Protein AF-B4ISD1-F1 (afdb_monomer_lite)

pLDDT: mean 71.96, std 22.9, range [27.03, 96.25]

Sequence (199 aa):
MSTPKRVLTPSKENRSASPGTSQAQVKKFKNDKDLCDDWENQCWDDDMDFDASALEAAMDAAVSPHKLDLSIWQRCVIEDFEMDMKSYNVRLLVKKSPGLAEDPETAECLVHSPWNMCDMKKGDIVSLLAKWQPSQNVYVIDKEDGFCVTNPDFLVSGTTVMGSLFCRRKTVLQERFRGLHWNNRVVSTQQQSPRQSLT

Secondary structure (DSSP, 8-state):
--------------------------------------SS-----S-----HHHHHHHHHHHS-S-----SS-EEEEEEEEEE-TTT--EEEEEEE--SS-SS--EEEEEE-TTGGGS---TT-EEEEE-EEETTTTEEEE-SSS-EEEESTTS---HHHHHHHHHHHHHHHHHHHTTT-----TTS------------

InterPro domains:
  IPR014808 DNA replication factor Dna2, N-terminal [PF08696] (103-185)

Foldseek 3Di:
DDDDDDDDDDDDDDDDDDDDDDDDDDDDDDDDDDDDDDPPPPPPPPPPPVVVVVVVVVVVVVPDLQQDDLQDWFKWAFQDWDADPPQRKIKTWIWGDDDPDPDGRIFIEIEHPPRSVDPDDHGWIKIWNFDQDPVVRHTYDDPVTIDIGTPPVDDDDPVLVVVVVVPVVVSVCCVVPPPPDPDPPPPDDPPDDDDDDDD

Radius of gyration: 36.71 Å; chains: 1; bounding box: 130×56×79 Å

Organism: Drosophila persimilis (NCBI:txid7234)

Structure (mmCIF, N/CA/C/O backbone):
data_AF-B4ISD1-F1
#
_entry.id   AF-B4ISD1-F1
#
loop_
_atom_site.group_PDB
_atom_site.id
_atom_site.type_symbol
_atom_site.label_atom_id
_atom_site.label_alt_id
_atom_site.label_comp_id
_atom_site.label_asym_id
_atom_site.label_entity_id
_atom_site.label_seq_id
_atom_site.pdbx_PDB_ins_code
_atom_site.Cartn_x
_atom_site.Cartn_y
_atom_site.Cartn_z
_atom_site.occupancy
_atom_site.B_iso_or_equiv
_atom_site.auth_seq_id
_atom_site.auth_comp_id
_atom_site.auth_asym_id
_atom_site.auth_atom_id
_atom_site.pdbx_PDB_model_num
ATOM 1 N N . MET A 1 1 ? -31.103 -17.549 -32.593 1.00 44.81 1 MET A N 1
ATOM 2 C CA . MET A 1 1 ? -32.297 -17.539 -31.721 1.00 44.81 1 MET A CA 1
ATOM 3 C C . MET A 1 1 ? -32.574 -18.965 -31.277 1.00 44.81 1 MET A C 1
ATOM 5 O O . MET A 1 1 ? -32.835 -19.773 -32.151 1.00 44.81 1 MET A O 1
ATOM 9 N N . SER A 1 2 ? -32.465 -19.282 -29.984 1.00 41.53 2 SER A N 1
ATOM 10 C CA . SER A 1 2 ? -33.254 -20.330 -29.306 1.00 41.53 2 SER A CA 1
ATOM 11 C C . SER A 1 2 ? -32.815 -20.403 -27.839 1.00 41.53 2 SER A C 1
ATOM 13 O O . SER A 1 2 ? -31.681 -20.775 -27.549 1.00 41.53 2 SER A O 1
ATOM 15 N N . THR A 1 3 ? -33.684 -19.988 -26.922 1.00 49.59 3 THR A N 1
ATOM 16 C CA . THR A 1 3 ? -33.562 -20.234 -25.480 1.00 49.59 3 THR A CA 1
ATOM 17 C C . THR A 1 3 ? -34.462 -21.407 -25.090 1.00 49.59 3 THR A C 1
ATOM 19 O O . THR A 1 3 ? -35.565 -21.539 -25.620 1.00 49.59 3 THR A O 1
ATOM 22 N N . PRO A 1 4 ? -34.056 -22.205 -24.096 1.00 46.41 4 PRO A N 1
ATOM 23 C CA . PRO A 1 4 ? -35.006 -22.931 -23.250 1.00 46.41 4 PRO A CA 1
ATOM 24 C C . PRO A 1 4 ? -34.818 -22.500 -21.781 1.00 46.41 4 PRO A C 1
ATOM 26 O O . PRO A 1 4 ? -33.744 -22.647 -21.211 1.00 46.41 4 PRO A O 1
ATOM 29 N N . LYS A 1 5 ? -35.717 -21.683 -21.217 1.00 41.88 5 LYS A N 1
ATOM 30 C CA . LYS A 1 5 ? -36.936 -22.034 -20.448 1.00 41.88 5 LYS A CA 1
ATOM 31 C C . LYS A 1 5 ? -36.701 -22.976 -19.251 1.00 41.88 5 LYS A C 1
ATOM 33 O O . LYS A 1 5 ? -36.548 -24.180 -19.402 1.00 41.88 5 LYS A O 1
ATOM 38 N N . ARG A 1 6 ? -36.767 -22.368 -18.057 1.00 44.53 6 ARG A N 1
ATOM 39 C CA . ARG A 1 6 ? -36.932 -22.971 -16.722 1.00 44.53 6 ARG A CA 1
ATOM 40 C C . ARG A 1 6 ? -38.228 -23.787 -16.655 1.00 44.53 6 ARG A C 1
ATOM 42 O O . ARG A 1 6 ? -39.266 -23.294 -17.088 1.00 44.53 6 ARG A O 1
ATOM 49 N N . VAL A 1 7 ? -38.182 -24.948 -16.001 1.00 36.84 7 VAL A N 1
ATOM 50 C CA . VAL A 1 7 ? -39.369 -25.656 -15.500 1.00 36.84 7 VAL A CA 1
ATOM 51 C C . VAL A 1 7 ? -39.096 -26.110 -14.062 1.00 36.84 7 VAL A C 1
ATOM 53 O O . VAL A 1 7 ? -38.196 -26.900 -13.805 1.00 36.84 7 VAL A O 1
ATOM 56 N N . LEU A 1 8 ? -39.850 -25.511 -13.137 1.00 4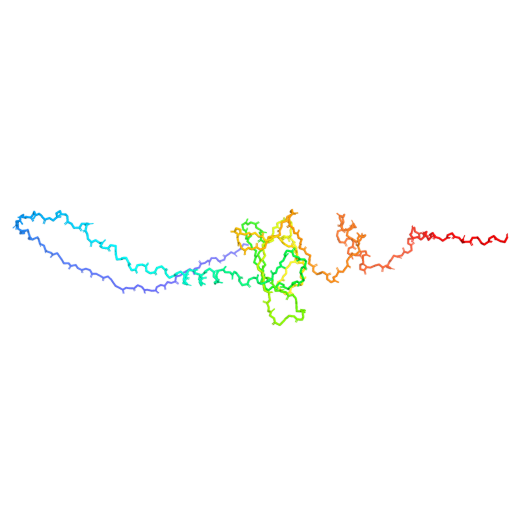7.34 8 LEU A N 1
ATOM 57 C CA . LEU A 1 8 ? -40.108 -25.975 -11.769 1.00 47.34 8 LEU A CA 1
ATOM 58 C C . LEU A 1 8 ? -41.125 -27.125 -11.797 1.00 47.34 8 LEU A C 1
ATOM 60 O O . LEU A 1 8 ? -41.788 -27.292 -12.817 1.00 47.34 8 LEU A O 1
ATOM 64 N N . THR A 1 9 ? -41.312 -27.772 -10.635 1.00 43.09 9 THR A N 1
ATOM 65 C CA . THR A 1 9 ? -42.482 -28.547 -10.132 1.00 43.09 9 THR A CA 1
ATOM 66 C C . THR A 1 9 ? -42.140 -30.007 -9.748 1.00 43.09 9 THR A C 1
ATOM 68 O O . THR A 1 9 ? -41.113 -30.510 -10.198 1.00 43.09 9 THR A O 1
ATOM 71 N N . PRO A 1 10 ? -43.009 -30.752 -9.022 1.00 48.47 10 PRO A N 1
ATOM 72 C CA . PRO A 1 10 ? -43.741 -30.422 -7.775 1.00 48.47 10 PRO A CA 1
ATOM 73 C C . PRO A 1 10 ? -43.940 -31.637 -6.807 1.00 48.47 10 PRO A C 1
ATOM 75 O O . PRO A 1 10 ? -43.494 -32.747 -7.080 1.00 48.47 10 PRO A O 1
ATOM 78 N N . SER A 1 11 ? -44.754 -31.405 -5.755 1.00 36.47 11 SER A N 1
ATOM 79 C CA . SER A 1 11 ? -45.643 -32.351 -5.022 1.00 36.47 11 SER A CA 1
ATOM 80 C C . SER A 1 11 ? -45.074 -33.010 -3.753 1.00 36.47 11 SER A C 1
ATOM 82 O O . SER A 1 11 ? -43.924 -33.418 -3.734 1.00 36.47 11 SER A O 1
ATOM 84 N N . LYS A 1 12 ? -45.815 -33.178 -2.640 1.00 34.47 12 LYS A N 1
ATOM 85 C CA . LYS A 1 12 ? -47.274 -33.360 -2.388 1.00 34.47 12 LYS A CA 1
ATOM 86 C C . LYS A 1 12 ? -47.492 -33.201 -0.857 1.00 34.47 12 LYS A C 1
ATOM 88 O O . LYS A 1 12 ? -46.702 -33.766 -0.114 1.00 34.47 12 LYS A O 1
ATOM 93 N N . GLU A 1 13 ? -48.308 -32.310 -0.287 1.00 34.50 13 GLU A N 1
ATOM 94 C CA . GLU A 1 13 ? -49.778 -32.269 -0.078 1.00 34.50 13 GLU A CA 1
ATOM 95 C C . GLU A 1 13 ? -50.487 -33.558 0.406 1.00 34.50 13 GLU A C 1
ATOM 97 O O . GLU A 1 13 ? -50.530 -34.541 -0.335 1.00 34.50 13 GLU A O 1
ATOM 102 N N . ASN A 1 14 ? -51.096 -33.495 1.611 1.00 31.86 14 ASN A N 1
ATOM 103 C CA . ASN A 1 14 ? -52.504 -33.817 1.985 1.00 31.86 14 ASN A CA 1
ATOM 104 C C . ASN A 1 14 ? -52.605 -34.192 3.488 1.00 31.86 14 ASN A C 1
ATOM 106 O O . ASN A 1 14 ? -51.794 -34.975 3.967 1.00 31.86 14 ASN A O 1
ATOM 110 N N . ARG A 1 15 ? -53.545 -33.696 4.311 1.00 29.03 15 ARG A N 1
ATOM 111 C CA . ARG A 1 15 ? -55.017 -33.726 4.174 1.00 29.03 15 ARG A CA 1
ATOM 112 C C . ARG A 1 15 ? -55.719 -32.629 4.996 1.00 29.03 15 ARG A C 1
ATOM 114 O O . ARG A 1 15 ? -55.282 -32.276 6.086 1.00 29.03 15 ARG A O 1
ATOM 121 N N . SER A 1 16 ? -56.877 -32.215 4.490 1.00 32.59 16 SER A N 1
ATOM 122 C CA . SER A 1 16 ? -57.929 -31.390 5.096 1.00 32.59 16 SER A CA 1
ATOM 123 C C . SER A 1 16 ? -59.101 -32.234 5.648 1.00 32.59 16 SER A C 1
ATOM 125 O O . SER A 1 16 ? -59.276 -33.372 5.209 1.00 32.59 16 SER A O 1
ATOM 127 N N . ALA A 1 17 ? -59.901 -31.660 6.573 1.00 31.00 17 ALA A N 1
ATOM 128 C CA . ALA A 1 17 ? -61.388 -31.574 6.575 1.00 31.00 17 ALA A CA 1
ATOM 129 C C . ALA A 1 17 ? -62.040 -31.538 7.994 1.00 31.00 17 ALA A C 1
ATOM 131 O O . ALA A 1 17 ? -61.722 -32.347 8.857 1.00 31.00 17 ALA A O 1
ATOM 132 N N . SER A 1 18 ? -62.962 -30.576 8.184 1.00 34.44 18 SER A N 1
ATOM 133 C CA . SER A 1 18 ? -63.827 -30.207 9.347 1.00 34.44 18 SER A CA 1
ATOM 134 C C . SER A 1 18 ? -65.091 -31.117 9.481 1.00 34.44 18 SER A C 1
ATOM 136 O O . SER A 1 18 ? -65.062 -32.165 8.837 1.00 34.44 18 SER A O 1
ATOM 138 N N . PRO A 1 19 ? -66.252 -30.782 10.140 1.00 42.00 19 PRO A N 1
ATOM 139 C CA . PRO A 1 19 ? -66.679 -29.695 11.069 1.00 42.00 19 PRO A CA 1
ATOM 140 C C . PRO A 1 19 ? -67.593 -30.151 12.265 1.00 42.00 19 PRO A C 1
ATOM 142 O O . PRO A 1 19 ? -67.972 -31.313 12.362 1.00 42.00 19 PRO A O 1
ATOM 145 N N . GLY A 1 20 ? -68.038 -29.226 13.140 1.00 27.03 20 GLY A N 1
ATOM 146 C CA . GLY A 1 20 ? -69.139 -29.483 14.095 1.00 27.03 20 GLY A CA 1
ATOM 147 C C . GLY A 1 20 ? -69.531 -28.303 15.006 1.00 27.03 20 GLY A C 1
ATOM 148 O O . GLY A 1 20 ? -68.791 -27.931 15.907 1.00 27.03 20 GLY A O 1
ATOM 149 N N . THR A 1 21 ? -70.709 -27.725 14.762 1.00 28.73 21 THR A N 1
ATOM 150 C CA . THR A 1 21 ? -71.403 -26.650 15.504 1.00 28.73 21 THR A CA 1
ATOM 151 C C . THR A 1 21 ? -72.017 -27.150 16.822 1.00 28.73 21 THR A C 1
ATOM 153 O O . THR A 1 21 ? -72.552 -28.255 16.815 1.00 28.73 21 THR A O 1
ATOM 156 N N . SER A 1 22 ? -72.058 -26.334 17.895 1.00 32.72 22 SER A N 1
ATOM 157 C CA . SER A 1 22 ? -73.261 -26.111 18.743 1.00 32.72 22 SER A CA 1
ATOM 158 C C . SER A 1 22 ? -73.025 -25.255 20.003 1.00 32.72 22 SER A C 1
ATOM 160 O O . SER A 1 22 ? -72.308 -25.644 20.912 1.00 32.72 22 SER A O 1
ATOM 162 N N . GLN A 1 23 ? -73.783 -24.155 20.049 1.00 34.06 23 GLN A N 1
ATOM 163 C CA . GLN A 1 23 ? -74.594 -23.655 21.171 1.00 34.06 23 GLN A CA 1
ATOM 164 C C . GLN A 1 23 ? -73.948 -22.960 22.385 1.00 34.06 23 GLN A C 1
ATOM 166 O O . GLN A 1 23 ? -73.085 -23.459 23.097 1.00 34.06 23 GLN A O 1
ATOM 171 N N . ALA A 1 24 ? -74.507 -21.774 22.629 1.00 37.06 24 ALA A N 1
ATOM 172 C CA . ALA A 1 24 ? -74.307 -20.888 23.758 1.00 37.06 24 ALA A CA 1
ATOM 173 C C . ALA A 1 24 ? -74.865 -21.457 25.069 1.00 37.06 24 ALA A C 1
ATOM 175 O O . ALA A 1 24 ? -75.953 -22.026 25.067 1.00 37.06 24 ALA A O 1
ATOM 176 N N . GLN A 1 25 ? -74.216 -21.139 26.194 1.00 36.97 25 GLN A N 1
ATOM 177 C CA . GLN A 1 25 ? -74.908 -20.864 27.455 1.00 36.97 25 GLN A CA 1
ATOM 178 C C . GLN A 1 25 ? -74.208 -19.737 28.217 1.00 36.97 25 GLN A C 1
ATOM 180 O O . GLN A 1 25 ? -73.098 -19.875 28.722 1.00 36.97 25 GLN A O 1
ATOM 185 N N . VAL A 1 26 ? -74.916 -18.614 28.309 1.00 40.72 26 VAL A N 1
ATOM 186 C CA . VAL A 1 26 ? -74.681 -17.546 29.277 1.00 40.72 26 VAL A CA 1
ATOM 187 C C . VAL A 1 26 ? -75.090 -18.068 30.654 1.00 40.72 26 VAL A C 1
ATOM 189 O O . VAL A 1 26 ? -76.240 -18.465 30.847 1.00 40.72 26 VAL A O 1
ATOM 192 N N . LYS A 1 27 ? -74.181 -18.012 31.630 1.00 42.91 27 LYS A N 1
ATOM 193 C CA . LYS A 1 27 ? -74.535 -17.965 33.054 1.00 42.91 27 LYS A CA 1
ATOM 194 C C . LYS A 1 27 ? -73.900 -16.731 33.685 1.00 42.91 27 LYS A C 1
ATOM 196 O O . LYS A 1 27 ? -72.869 -16.237 33.247 1.00 42.91 27 LYS A O 1
ATOM 201 N N . LYS A 1 28 ? -74.644 -16.183 34.633 1.00 36.22 28 LYS A N 1
ATOM 202 C CA . LYS A 1 28 ? -74.753 -14.772 34.993 1.00 36.22 28 LYS A CA 1
ATOM 203 C C . LYS A 1 28 ? -74.294 -14.594 36.446 1.00 36.22 28 LYS A C 1
ATOM 205 O O . LYS A 1 28 ? -74.640 -15.444 37.258 1.00 36.22 28 LYS A O 1
ATOM 210 N N . PHE A 1 29 ? -73.692 -13.433 36.736 1.00 31.84 29 PHE A N 1
ATOM 211 C CA . PHE A 1 29 ? -73.448 -12.818 38.062 1.00 31.84 29 PHE A CA 1
ATOM 212 C C . PHE A 1 29 ? -72.423 -13.537 38.971 1.00 31.84 29 PHE A C 1
ATOM 214 O O . PHE A 1 29 ? -72.392 -14.754 39.020 1.00 31.84 29 PHE A O 1
ATOM 221 N N . LYS A 1 30 ? -71.558 -12.856 39.736 1.00 35.50 30 LYS A N 1
ATOM 222 C CA . LYS A 1 30 ? -71.756 -11.618 40.508 1.00 35.50 30 LYS A CA 1
ATOM 223 C C . LYS A 1 30 ? -70.401 -10.941 40.819 1.00 35.50 30 LYS A C 1
ATOM 225 O O . LYS A 1 30 ? -69.372 -11.598 40.840 1.00 35.50 30 LYS A O 1
ATOM 230 N N . ASN A 1 31 ? -70.480 -9.630 41.017 1.00 45.78 31 ASN A N 1
ATOM 231 C CA . ASN A 1 31 ? -69.438 -8.632 41.272 1.00 45.78 31 ASN A CA 1
ATOM 232 C C . ASN A 1 31 ? -68.776 -8.783 42.660 1.00 45.78 31 ASN A C 1
ATOM 234 O O . ASN A 1 31 ? -69.514 -9.052 43.599 1.00 45.78 31 ASN A O 1
ATOM 238 N N . ASP A 1 32 ? -67.473 -8.509 42.771 1.00 37.97 32 ASP A N 1
ATOM 239 C CA . ASP A 1 32 ? -66.790 -7.793 43.876 1.00 37.97 32 ASP A CA 1
ATOM 240 C C . ASP A 1 32 ? -65.348 -7.534 43.391 1.00 37.97 32 ASP A C 1
ATOM 242 O O . ASP A 1 32 ? -64.680 -8.453 42.930 1.00 37.97 32 ASP A O 1
ATOM 246 N N . LYS A 1 33 ? -64.979 -6.294 43.047 1.00 46.72 33 LYS A N 1
ATOM 247 C CA . LYS A 1 33 ? -64.361 -5.272 43.910 1.00 46.72 33 LYS A CA 1
ATOM 248 C C . LYS A 1 33 ? -63.144 -5.766 44.699 1.00 46.72 33 LYS A C 1
ATOM 250 O O . LYS A 1 33 ? -63.195 -6.786 45.365 1.00 46.72 33 LYS A O 1
ATOM 255 N N . ASP A 1 34 ? -62.125 -4.915 44.633 1.00 46.56 34 ASP A N 1
ATOM 256 C CA . ASP A 1 34 ? -60.864 -4.922 45.368 1.00 46.56 34 ASP A CA 1
ATOM 257 C C . ASP A 1 34 ? -59.768 -5.788 44.753 1.00 46.56 34 ASP A C 1
ATOM 259 O O . ASP A 1 34 ? -59.783 -7.006 44.847 1.00 46.56 34 ASP A O 1
ATOM 263 N N . LEU A 1 35 ? -58.840 -5.102 44.080 1.00 42.00 35 LEU A N 1
ATOM 264 C CA . LEU A 1 35 ? -57.387 -5.265 44.193 1.00 42.00 35 LEU A CA 1
ATOM 265 C C . LEU A 1 35 ? -56.759 -4.048 43.491 1.00 42.00 35 LEU A C 1
ATOM 267 O O . LEU A 1 35 ? -56.283 -4.103 42.359 1.00 42.00 35 LEU A O 1
ATOM 271 N N . CYS A 1 36 ? -56.901 -2.899 44.153 1.00 42.28 36 CYS A N 1
ATOM 272 C CA . CYS A 1 36 ? -55.905 -1.840 44.064 1.00 42.28 36 CYS A CA 1
ATOM 273 C C . CYS A 1 36 ? -54.774 -2.238 45.022 1.00 42.28 36 CYS A C 1
ATOM 275 O O . CYS A 1 36 ? -55.056 -2.830 46.064 1.00 42.28 36 CYS A O 1
ATOM 277 N N . ASP A 1 37 ? -53.551 -1.878 44.651 1.00 41.62 37 ASP A N 1
ATOM 278 C CA . ASP A 1 37 ? -52.346 -1.868 45.485 1.00 41.62 37 ASP A CA 1
ATOM 279 C C . ASP A 1 37 ? -51.688 -3.225 45.766 1.00 41.62 37 ASP A C 1
ATOM 281 O O . ASP A 1 37 ? -51.796 -3.787 46.850 1.00 41.62 37 ASP A O 1
ATOM 285 N N . ASP A 1 38 ? -50.910 -3.698 44.787 1.00 41.84 38 ASP A N 1
ATOM 286 C CA . ASP A 1 38 ? -49.665 -4.425 45.076 1.00 41.84 38 ASP A CA 1
ATOM 287 C C . ASP A 1 38 ? -48.612 -4.170 43.976 1.00 41.84 38 ASP A C 1
ATOM 289 O O . ASP A 1 38 ? -48.150 -5.069 43.278 1.00 41.84 38 ASP A O 1
ATOM 293 N N . TRP A 1 39 ? -48.279 -2.893 43.752 1.00 39.91 39 TRP A N 1
ATOM 294 C CA . TRP A 1 39 ? -47.061 -2.502 43.016 1.00 39.91 39 TRP A CA 1
ATOM 295 C C . TRP A 1 39 ? -45.948 -2.016 43.951 1.00 39.91 39 TRP A C 1
ATOM 297 O O . TRP A 1 39 ? -44.906 -1.562 43.489 1.00 39.91 39 TRP A O 1
ATOM 307 N N . GLU A 1 40 ? -46.144 -2.145 45.261 1.00 50.12 40 GLU A N 1
ATOM 308 C CA . GLU A 1 40 ? -45.176 -1.751 46.282 1.00 50.12 40 GLU A CA 1
ATOM 309 C C . GLU A 1 40 ? -44.682 -2.970 47.056 1.00 50.12 40 GLU A C 1
ATOM 311 O O . GLU A 1 40 ? -44.671 -2.967 48.279 1.00 50.12 40 GLU A O 1
ATOM 316 N N . ASN A 1 41 ? -44.280 -4.034 46.355 1.00 51.38 41 ASN A N 1
ATOM 317 C CA . ASN A 1 41 ? -43.381 -5.021 46.955 1.00 51.38 41 ASN A CA 1
ATOM 318 C C . ASN A 1 41 ? -42.647 -5.903 45.935 1.00 51.38 41 ASN A C 1
ATOM 320 O O . ASN A 1 41 ? -42.428 -7.092 46.160 1.00 51.38 41 ASN A O 1
ATOM 324 N N . GLN A 1 42 ? -42.195 -5.324 44.819 1.00 44.47 42 GLN A N 1
ATOM 325 C CA . GLN A 1 42 ? -40.978 -5.845 44.196 1.00 44.47 42 GLN A CA 1
ATOM 326 C C . GLN A 1 42 ? -39.815 -5.223 44.942 1.00 44.47 42 GLN A C 1
ATOM 328 O O . GLN A 1 42 ? -39.296 -4.168 44.582 1.00 44.47 42 GLN A O 1
ATOM 333 N N . CYS A 1 43 ? -39.524 -5.873 46.071 1.00 47.28 43 CYS A N 1
ATOM 334 C CA . CYS A 1 43 ? -38.301 -5.733 46.823 1.00 47.28 43 CYS A CA 1
ATOM 335 C C . CYS A 1 43 ? -37.162 -5.619 45.817 1.00 47.28 43 CYS A C 1
ATOM 337 O O . CYS A 1 43 ? -36.907 -6.527 45.026 1.00 47.28 43 CYS A O 1
ATOM 339 N N . TRP A 1 44 ? -36.547 -4.444 45.818 1.00 45.78 44 TRP A N 1
ATOM 340 C CA . TRP A 1 44 ? -35.191 -4.275 45.357 1.00 45.78 44 TRP A CA 1
ATOM 341 C C . TRP A 1 44 ? -34.376 -5.203 46.252 1.00 45.78 44 TRP A C 1
ATOM 343 O O . TRP A 1 44 ? -34.012 -4.825 47.361 1.00 45.78 44 TRP A O 1
ATOM 353 N N . ASP A 1 45 ? -34.241 -6.464 45.843 1.00 44.19 45 ASP A N 1
ATOM 354 C CA . ASP A 1 45 ? -33.269 -7.363 46.435 1.00 44.19 45 ASP A CA 1
ATOM 355 C C . ASP A 1 45 ? -31.919 -6.699 46.160 1.00 44.19 45 ASP A C 1
ATOM 357 O O . ASP A 1 45 ? -31.401 -6.712 45.040 1.00 44.19 45 ASP A O 1
ATOM 361 N N . ASP A 1 46 ? -31.406 -6.048 47.202 1.00 45.91 46 ASP A N 1
ATOM 362 C CA . ASP A 1 46 ? -30.085 -5.431 47.337 1.00 45.91 46 ASP A CA 1
ATOM 363 C C . ASP A 1 46 ? -28.958 -6.491 47.301 1.00 45.91 46 ASP A C 1
ATOM 365 O O . ASP A 1 46 ? -27.928 -6.348 47.949 1.00 45.91 46 ASP A O 1
ATOM 369 N N . ASP A 1 47 ? -29.140 -7.548 46.506 1.00 49.19 47 ASP A N 1
ATOM 370 C CA . ASP A 1 47 ? -28.170 -8.606 46.215 1.00 49.19 47 ASP A CA 1
ATOM 371 C C . ASP A 1 47 ? -27.821 -8.622 44.715 1.00 49.19 47 ASP A C 1
ATOM 373 O O . ASP A 1 47 ? -27.420 -9.640 44.147 1.00 49.19 47 ASP A O 1
ATOM 377 N N . MET A 1 48 ? -27.932 -7.470 44.044 1.00 53.84 48 MET A N 1
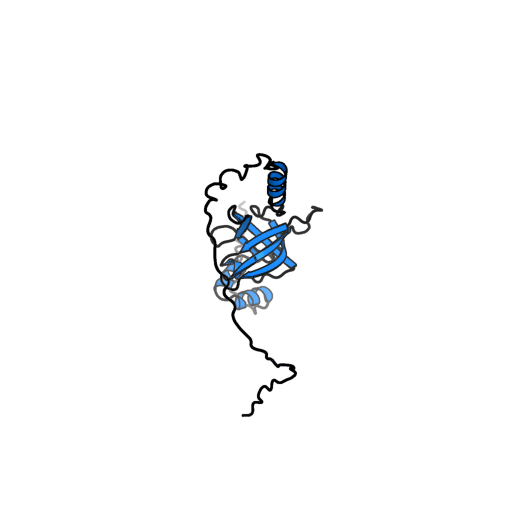ATOM 378 C CA . MET A 1 48 ? -27.146 -7.223 42.836 1.00 53.84 48 MET A CA 1
ATOM 379 C C . MET A 1 48 ? -25.692 -7.020 43.265 1.00 53.84 48 MET A C 1
ATOM 381 O O . MET A 1 48 ? -25.185 -5.898 43.288 1.00 53.84 48 MET A O 1
ATOM 385 N N . ASP A 1 49 ? -25.041 -8.125 43.630 1.00 55.53 49 ASP A N 1
ATOM 386 C CA . ASP A 1 49 ? -23.597 -8.221 43.777 1.00 55.53 49 ASP A CA 1
ATOM 387 C C . ASP A 1 49 ? -23.014 -7.964 42.382 1.00 55.53 49 ASP A C 1
ATOM 389 O O . ASP A 1 49 ? -22.869 -8.856 41.542 1.00 55.53 49 ASP A O 1
ATOM 393 N N . PHE A 1 50 ? -22.845 -6.678 42.066 1.00 57.50 50 PHE A N 1
ATOM 394 C CA . PHE A 1 50 ? -22.175 -6.197 40.873 1.00 57.50 50 PHE A CA 1
ATOM 395 C C . PHE A 1 50 ? -20.738 -6.668 41.003 1.00 57.50 50 PHE A C 1
ATOM 397 O O . PHE A 1 50 ? -19.901 -5.988 41.596 1.00 57.50 50 PHE A O 1
ATOM 404 N N . ASP A 1 51 ? -20.499 -7.881 40.512 1.00 62.38 51 ASP A N 1
ATOM 405 C CA . ASP A 1 51 ? -19.200 -8.519 40.506 1.00 62.38 51 ASP A CA 1
ATOM 406 C C . ASP A 1 51 ? -18.266 -7.649 39.662 1.00 62.38 51 ASP A C 1
ATOM 408 O O . ASP A 1 51 ? -18.175 -7.752 38.435 1.00 62.38 51 ASP A O 1
ATOM 412 N N . ALA A 1 52 ? -17.607 -6.716 40.346 1.00 64.00 52 ALA A N 1
ATOM 413 C CA . ALA A 1 52 ? -16.636 -5.817 39.762 1.00 64.00 52 ALA A CA 1
ATOM 414 C C . ALA A 1 52 ? -15.508 -6.621 39.111 1.00 64.00 52 ALA A C 1
ATOM 416 O O . ALA A 1 52 ? -14.961 -6.166 38.114 1.00 64.00 52 ALA A O 1
ATOM 417 N N . SER A 1 53 ? -15.225 -7.835 39.596 1.00 64.75 53 SER A N 1
ATOM 418 C CA . SER A 1 53 ? -14.267 -8.746 38.980 1.00 64.75 53 SER A CA 1
ATOM 419 C C . SER A 1 53 ? -14.795 -9.372 37.688 1.00 64.75 53 SER A C 1
ATOM 421 O O . SER A 1 53 ? -14.001 -9.607 36.784 1.00 64.75 53 SER A O 1
ATOM 423 N N . ALA A 1 54 ? -16.106 -9.575 37.523 1.00 66.75 54 ALA A N 1
ATOM 424 C CA . ALA A 1 54 ? -16.693 -9.962 36.236 1.00 66.75 54 ALA A CA 1
ATOM 425 C C . ALA A 1 54 ? -16.671 -8.813 35.216 1.00 66.75 54 ALA A C 1
ATOM 427 O O . ALA A 1 54 ? -16.421 -9.052 34.034 1.00 66.75 54 ALA A O 1
ATOM 428 N N . LEU A 1 55 ? -16.884 -7.564 35.651 1.00 67.25 55 LEU A N 1
ATOM 429 C CA . LEU A 1 55 ? -16.710 -6.390 34.788 1.00 67.25 55 LEU A CA 1
ATOM 430 C C . LEU A 1 55 ? -15.234 -6.161 34.435 1.00 67.25 55 LEU A C 1
ATOM 432 O O . LEU A 1 55 ? -14.930 -5.853 33.286 1.00 67.25 55 LEU A O 1
ATOM 436 N N . GLU A 1 56 ? -14.329 -6.327 35.396 1.00 63.75 56 GLU A N 1
ATOM 437 C CA . GLU A 1 56 ? -12.884 -6.199 35.207 1.00 63.75 56 GLU A CA 1
ATOM 438 C C . GLU A 1 56 ? -12.361 -7.311 34.294 1.00 63.75 56 GLU A C 1
ATOM 440 O O . GLU A 1 56 ? -11.655 -7.012 33.344 1.00 63.75 56 GLU A O 1
ATOM 445 N N . ALA A 1 57 ? -12.810 -8.559 34.462 1.00 64.38 57 ALA A N 1
ATOM 446 C CA . ALA A 1 57 ? -12.493 -9.664 33.557 1.00 64.38 57 ALA A CA 1
ATOM 447 C C . ALA A 1 57 ? -13.118 -9.492 32.163 1.00 64.38 57 ALA A C 1
ATOM 449 O O . ALA A 1 57 ? -12.507 -9.878 31.169 1.00 64.38 57 ALA A O 1
ATOM 450 N N . ALA A 1 58 ? -14.312 -8.901 32.054 1.00 64.88 58 ALA A N 1
ATOM 451 C CA . ALA A 1 58 ? -14.900 -8.539 30.764 1.00 64.88 58 ALA A CA 1
ATOM 452 C C . ALA A 1 58 ? -14.153 -7.369 30.102 1.00 64.88 58 ALA A C 1
ATOM 454 O O . ALA A 1 58 ? -14.026 -7.350 28.879 1.00 64.88 58 ALA A O 1
ATOM 455 N N . MET A 1 59 ? -13.626 -6.423 30.886 1.00 62.69 59 MET A N 1
ATOM 456 C CA . MET A 1 59 ? -12.740 -5.361 30.409 1.00 62.69 59 MET A CA 1
ATOM 457 C C . MET A 1 59 ? -11.377 -5.912 29.988 1.00 62.69 59 MET A C 1
ATOM 459 O O . MET A 1 59 ? -10.914 -5.524 28.925 1.00 62.69 59 MET A O 1
ATOM 463 N N . ASP A 1 60 ? -10.786 -6.850 30.731 1.00 59.44 60 ASP A N 1
ATOM 464 C CA . ASP A 1 60 ? -9.515 -7.517 30.404 1.00 59.44 60 ASP A CA 1
ATOM 465 C C . ASP A 1 60 ? -9.657 -8.464 29.202 1.00 59.44 60 ASP A C 1
ATOM 467 O O . ASP A 1 60 ? -8.766 -8.559 28.365 1.00 59.44 60 ASP A O 1
ATOM 471 N N . ALA A 1 61 ? -10.812 -9.114 29.035 1.00 58.97 61 ALA A N 1
ATOM 472 C CA . ALA A 1 61 ? -11.139 -9.857 27.817 1.00 58.97 61 ALA A CA 1
ATOM 473 C C . ALA A 1 61 ? -11.435 -8.928 26.621 1.00 58.97 61 ALA A C 1
ATOM 475 O O . ALA A 1 61 ? -11.269 -9.331 25.468 1.00 58.97 61 ALA A O 1
ATOM 476 N N . ALA A 1 62 ? -11.868 -7.689 26.883 1.00 54.62 62 ALA A N 1
ATOM 477 C CA . ALA A 1 62 ? -12.032 -6.633 25.885 1.00 54.62 62 ALA A CA 1
ATOM 478 C C . ALA A 1 62 ? -10.744 -5.824 25.639 1.00 54.62 62 ALA A C 1
ATOM 480 O O . ALA A 1 62 ? -10.703 -5.046 24.680 1.00 54.62 62 ALA A O 1
ATOM 481 N N . VAL A 1 63 ? -9.681 -6.029 26.436 1.00 53.25 63 VAL A N 1
ATOM 482 C CA . VAL A 1 63 ? -8.314 -5.633 26.083 1.00 53.25 63 VAL A CA 1
ATOM 483 C C . VAL A 1 63 ? -7.941 -6.495 24.888 1.00 53.25 63 VAL A C 1
ATOM 485 O O . VAL A 1 63 ? -7.593 -7.668 24.984 1.00 53.25 63 VAL A O 1
ATOM 488 N N . SER A 1 64 ? -8.139 -5.898 23.718 1.00 56.94 64 SER A N 1
ATOM 489 C CA . SER A 1 64 ? -8.000 -6.518 22.411 1.00 56.94 64 SER A CA 1
ATOM 490 C C . SER A 1 64 ? -6.748 -7.405 22.338 1.00 56.94 64 SER A C 1
ATOM 492 O O . SER A 1 64 ? -5.671 -6.930 22.710 1.00 56.94 64 SER A O 1
ATOM 494 N N . PRO A 1 65 ? -6.817 -8.622 21.759 1.00 60.06 65 PRO A N 1
ATOM 495 C CA . PRO A 1 65 ? -5.669 -9.524 21.556 1.00 60.06 65 PRO A CA 1
ATOM 496 C C . PRO A 1 65 ? -4.640 -8.991 20.532 1.00 60.06 65 PRO A C 1
ATOM 498 O O . PRO A 1 65 ? -3.868 -9.736 19.932 1.00 60.06 65 PRO A O 1
ATOM 501 N N . HIS A 1 66 ? -4.643 -7.682 20.302 1.00 61.34 66 HIS A N 1
ATOM 502 C CA . HIS A 1 66 ? -3.882 -6.972 19.298 1.00 61.34 66 HIS A CA 1
ATOM 503 C C . HIS A 1 66 ? -2.570 -6.480 19.906 1.00 61.34 66 HIS A C 1
ATOM 505 O O . HIS A 1 66 ? -2.354 -5.287 20.098 1.00 61.34 66 HIS A O 1
ATOM 511 N N . LYS A 1 67 ? -1.700 -7.428 20.268 1.00 71.06 67 LYS A N 1
ATOM 512 C CA . LYS A 1 67 ? -0.399 -7.147 20.900 1.00 71.06 67 LYS A CA 1
ATOM 513 C C . LYS A 1 67 ? 0.554 -6.385 19.968 1.00 71.06 67 LYS A C 1
ATOM 515 O O . LYS A 1 67 ? 1.532 -5.802 20.429 1.00 71.06 67 LYS A O 1
ATOM 520 N N . LEU A 1 68 ? 0.287 -6.390 18.660 1.00 84.19 68 LEU A N 1
ATOM 521 C CA . LEU A 1 68 ? 1.146 -5.737 17.685 1.00 84.19 68 LEU A CA 1
ATOM 522 C C . LEU A 1 68 ? 0.847 -4.237 17.587 1.00 84.19 68 LEU A C 1
ATOM 524 O O . LEU A 1 68 ? -0.216 -3.830 17.120 1.00 84.19 68 LEU A O 1
ATOM 528 N N . ASP A 1 69 ? 1.831 -3.423 17.961 1.00 88.31 69 ASP A N 1
ATOM 529 C CA . ASP A 1 69 ? 1.783 -1.980 17.743 1.00 88.31 69 ASP A CA 1
ATOM 530 C C . ASP A 1 69 ? 2.194 -1.615 16.308 1.00 88.31 69 ASP A C 1
ATOM 532 O O . ASP A 1 69 ? 3.346 -1.814 15.909 1.00 88.31 69 ASP A O 1
ATOM 536 N N . LEU A 1 70 ? 1.242 -1.077 15.538 1.00 90.75 70 LEU A N 1
ATOM 537 C CA . LEU A 1 70 ? 1.449 -0.575 14.172 1.00 90.75 70 LEU A CA 1
ATOM 538 C C . LEU A 1 70 ? 1.719 0.941 14.127 1.00 90.75 70 LEU A C 1
ATOM 540 O O . LEU A 1 70 ? 1.872 1.498 13.038 1.00 90.75 70 LEU A O 1
ATOM 544 N N . SER A 1 71 ? 1.814 1.612 15.283 1.00 91.12 71 SER A N 1
ATOM 545 C CA . SER A 1 71 ? 2.200 3.032 15.384 1.00 91.12 71 SER A CA 1
ATOM 546 C C . SER A 1 71 ? 3.651 3.275 14.968 1.00 91.12 71 SER A C 1
ATOM 548 O O . SER A 1 71 ? 4.037 4.396 14.635 1.00 91.12 71 SER A O 1
ATOM 550 N N . ILE A 1 72 ? 4.460 2.216 14.976 1.00 92.06 72 ILE A N 1
ATOM 551 C CA . ILE A 1 72 ? 5.818 2.184 14.445 1.00 92.06 72 ILE A CA 1
ATOM 552 C C . ILE A 1 72 ? 5.863 1.322 13.186 1.00 92.06 72 ILE A C 1
ATOM 554 O O . ILE A 1 72 ? 5.029 0.443 12.988 1.00 92.06 72 ILE A O 1
ATOM 558 N N . TRP A 1 73 ? 6.861 1.556 12.334 1.00 92.62 73 TRP A N 1
ATOM 559 C CA . TRP A 1 73 ? 7.047 0.756 11.129 1.00 92.62 73 TRP A CA 1
ATOM 560 C C . TRP A 1 73 ? 7.238 -0.717 11.478 1.00 92.62 73 TRP A C 1
ATOM 562 O O . TRP A 1 73 ? 8.244 -1.089 12.085 1.00 92.62 73 TRP A O 1
ATOM 572 N N . GLN A 1 74 ? 6.289 -1.546 11.050 1.00 91.69 74 GLN A N 1
ATOM 573 C CA . GLN A 1 74 ? 6.342 -2.985 11.256 1.00 91.69 74 GLN A CA 1
ATOM 574 C C . GLN A 1 74 ? 6.237 -3.738 9.943 1.00 91.69 74 GLN A C 1
ATOM 576 O O . GLN A 1 74 ? 5.420 -3.427 9.075 1.00 91.69 74 GLN A O 1
ATOM 581 N N . ARG A 1 75 ? 7.066 -4.777 9.829 1.00 92.56 75 ARG A N 1
ATOM 582 C CA . ARG A 1 75 ? 6.993 -5.749 8.742 1.00 92.56 75 ARG A CA 1
ATOM 583 C C . ARG A 1 75 ? 6.041 -6.863 9.148 1.00 92.56 75 ARG A C 1
ATOM 585 O O . ARG A 1 75 ? 6.307 -7.605 10.098 1.00 92.56 75 ARG A O 1
ATOM 592 N N . CYS A 1 76 ? 4.961 -6.994 8.397 1.00 93.19 76 CYS A N 1
ATOM 593 C CA . CYS A 1 76 ? 3.847 -7.874 8.689 1.00 93.19 76 CYS A CA 1
ATOM 594 C C . CYS A 1 76 ? 3.544 -8.797 7.504 1.00 93.19 76 CYS A C 1
ATOM 596 O O . CYS A 1 76 ? 3.870 -8.507 6.354 1.00 93.19 76 CYS A O 1
ATOM 598 N N . VAL A 1 77 ? 2.904 -9.923 7.800 1.00 93.62 77 VAL A N 1
ATOM 599 C CA . VAL A 1 77 ? 2.332 -10.842 6.816 1.00 93.62 77 VAL A CA 1
ATOM 600 C C . VAL A 1 77 ? 0.817 -10.745 6.910 1.00 93.62 77 VAL A C 1
ATOM 602 O O . VAL A 1 77 ? 0.266 -10.787 8.010 1.00 93.62 77 VAL A O 1
ATOM 605 N N . ILE A 1 78 ? 0.146 -10.631 5.767 1.00 94.62 78 ILE A N 1
ATOM 606 C CA . ILE A 1 78 ? -1.318 -10.590 5.719 1.00 94.62 78 ILE A CA 1
ATOM 607 C C . ILE A 1 78 ? -1.859 -11.992 6.004 1.00 94.62 78 ILE A C 1
ATOM 609 O O . ILE A 1 78 ? -1.594 -12.936 5.257 1.00 94.62 78 ILE A O 1
ATOM 613 N N . GLU A 1 79 ? -2.618 -12.138 7.083 1.00 92.88 79 GLU A N 1
ATOM 614 C CA . GLU A 1 79 ? -3.295 -13.382 7.439 1.00 92.88 79 GLU A CA 1
ATOM 615 C C . GLU A 1 79 ? -4.712 -13.439 6.882 1.00 92.88 79 GLU A C 1
ATOM 617 O O . GLU A 1 79 ? -5.120 -14.488 6.376 1.00 92.88 79 GLU A O 1
ATOM 622 N N . ASP A 1 80 ? -5.442 -12.329 6.930 1.00 93.44 80 ASP A N 1
ATOM 623 C CA . ASP A 1 80 ? -6.762 -12.232 6.323 1.00 93.44 80 ASP A CA 1
ATOM 624 C C . ASP A 1 80 ? -6.969 -10.899 5.610 1.00 93.44 80 ASP A C 1
ATOM 626 O O . ASP A 1 80 ? -6.349 -9.885 5.944 1.00 93.44 80 ASP A O 1
ATOM 630 N N . PHE A 1 81 ? -7.815 -10.942 4.587 1.00 93.75 81 PHE A N 1
ATOM 631 C CA . PHE A 1 81 ? -8.110 -9.826 3.704 1.00 93.75 81 PHE A CA 1
ATOM 632 C C . PHE A 1 81 ? -9.610 -9.804 3.421 1.00 93.75 81 PHE A C 1
ATOM 634 O O . PHE A 1 81 ? -10.135 -10.682 2.733 1.00 93.75 81 PHE A O 1
ATOM 641 N N . GLU A 1 82 ? -10.286 -8.768 3.903 1.00 93.62 82 GLU A N 1
ATOM 642 C CA . GLU A 1 82 ? -11.702 -8.529 3.648 1.00 93.62 82 GLU A CA 1
ATOM 643 C C . GLU A 1 82 ? -11.885 -7.139 3.033 1.00 93.62 82 GLU A C 1
ATOM 645 O O . GLU A 1 82 ? -11.299 -6.157 3.483 1.00 93.62 82 GLU A O 1
ATOM 650 N N . MET A 1 83 ? -12.706 -7.035 1.988 1.00 91.44 83 MET A N 1
ATOM 651 C CA . MET A 1 83 ? -13.021 -5.759 1.347 1.00 91.44 83 MET A CA 1
ATOM 652 C C . MET A 1 83 ? -14.503 -5.444 1.527 1.00 91.44 83 MET A C 1
ATOM 654 O O . MET A 1 83 ? -15.365 -6.217 1.104 1.00 91.44 83 MET A O 1
ATOM 658 N N . ASP A 1 84 ? -14.802 -4.284 2.107 1.00 91.12 84 ASP A N 1
ATOM 659 C CA . ASP A 1 84 ? -16.172 -3.798 2.228 1.00 91.12 84 ASP A CA 1
ATOM 660 C C . ASP A 1 84 ? -16.651 -3.242 0.880 1.00 91.12 84 ASP A C 1
ATOM 662 O O . ASP A 1 84 ? -16.113 -2.267 0.357 1.00 91.12 84 ASP A O 1
ATOM 666 N N . MET A 1 85 ? -17.706 -3.839 0.328 1.00 87.75 85 MET A N 1
ATOM 667 C CA . MET A 1 85 ? -18.267 -3.459 -0.973 1.00 87.75 85 MET A CA 1
ATOM 668 C C . MET A 1 85 ? -18.928 -2.075 -0.972 1.00 87.75 85 MET A C 1
ATOM 670 O O . MET A 1 85 ? -19.107 -1.487 -2.037 1.00 87.75 85 MET A O 1
ATOM 674 N N . LYS A 1 86 ? -19.337 -1.555 0.193 1.00 88.88 86 LYS A N 1
ATOM 675 C CA . LYS A 1 86 ? -20.014 -0.250 0.278 1.00 88.88 86 LYS A CA 1
ATOM 676 C C . LYS A 1 86 ? -19.016 0.897 0.267 1.00 88.88 86 LYS A C 1
ATOM 678 O O . LYS A 1 86 ? -19.183 1.855 -0.484 1.00 88.88 86 LYS A O 1
ATOM 683 N N . SER A 1 87 ? -17.997 0.784 1.110 1.00 86.88 87 SER A N 1
ATOM 684 C CA . SER A 1 87 ? -17.034 1.858 1.353 1.00 86.88 87 SER A CA 1
ATOM 685 C C . SER A 1 87 ? -15.741 1.685 0.552 1.00 86.88 87 SER A C 1
ATOM 687 O O . SER A 1 87 ? -14.934 2.607 0.508 1.00 86.88 87 SER A O 1
ATOM 689 N N . TYR A 1 88 ? -15.530 0.516 -0.069 1.00 88.62 88 TYR A N 1
ATOM 690 C CA . TYR A 1 88 ? -14.260 0.092 -0.676 1.00 88.62 88 TYR A CA 1
ATOM 691 C C . TYR A 1 88 ? -13.076 0.137 0.299 1.00 88.62 88 TYR A C 1
ATOM 693 O O . TYR A 1 88 ? -11.924 0.256 -0.116 1.00 88.62 88 TYR A O 1
ATOM 701 N N . ASN A 1 89 ? -13.352 0.047 1.599 1.00 92.19 89 ASN A N 1
ATOM 702 C CA . ASN A 1 89 ? -12.322 -0.047 2.623 1.00 92.19 89 ASN A CA 1
ATOM 703 C C . ASN A 1 89 ? -11.850 -1.492 2.725 1.00 92.19 89 ASN A C 1
ATOM 705 O O . ASN A 1 89 ? -12.641 -2.425 2.569 1.00 92.19 89 ASN A O 1
ATOM 709 N N . VAL A 1 90 ? -10.567 -1.667 3.009 1.00 94.38 90 VAL A N 1
ATOM 710 C CA . VAL A 1 90 ? -9.970 -2.988 3.181 1.00 94.38 90 VAL A CA 1
ATOM 711 C C . VAL A 1 90 ? -9.700 -3.203 4.663 1.00 94.38 90 VAL A C 1
ATOM 713 O O . VAL A 1 90 ? -9.028 -2.393 5.294 1.00 94.38 90 VAL A O 1
ATOM 716 N N . ARG A 1 91 ? -10.224 -4.291 5.223 1.00 94.50 91 ARG A N 1
ATOM 717 C CA . ARG A 1 91 ? -9.892 -4.776 6.560 1.00 94.50 91 ARG A CA 1
ATOM 718 C C . ARG A 1 91 ? -8.828 -5.860 6.420 1.00 94.50 91 ARG A C 1
ATOM 720 O O . ARG A 1 91 ? -9.020 -6.849 5.715 1.00 94.50 91 ARG A O 1
ATOM 727 N N . LEU A 1 92 ? -7.697 -5.645 7.074 1.00 94.19 92 LEU A N 1
ATOM 728 C CA . LEU A 1 92 ? -6.563 -6.555 7.092 1.00 94.19 92 LEU A CA 1
ATOM 729 C C . LEU A 1 92 ? -6.400 -7.124 8.494 1.00 94.19 92 LEU A C 1
ATOM 731 O O . LEU A 1 92 ? -6.331 -6.365 9.459 1.00 94.19 92 LEU A O 1
ATOM 735 N N . LEU A 1 93 ? -6.257 -8.442 8.586 1.00 93.50 93 LEU A N 1
ATOM 736 C CA . LEU A 1 93 ? -5.690 -9.086 9.763 1.00 93.50 93 LEU A CA 1
ATOM 737 C C . LEU A 1 93 ? -4.225 -9.366 9.463 1.00 93.50 93 LEU A C 1
ATOM 739 O O . LEU A 1 93 ? -3.907 -10.094 8.516 1.00 93.50 93 LEU A O 1
ATOM 743 N N . VAL A 1 94 ? -3.327 -8.760 10.231 1.00 93.19 94 VAL A N 1
ATOM 744 C CA . VAL A 1 94 ? -1.891 -8.874 10.000 1.00 93.19 94 VAL A CA 1
ATOM 745 C C . VAL A 1 94 ? -1.195 -9.492 11.192 1.00 93.19 94 VAL A C 1
ATOM 747 O O . VAL A 1 94 ? -1.465 -9.151 12.339 1.00 93.19 94 VAL A O 1
ATOM 750 N N . LYS A 1 95 ? -0.241 -10.370 10.904 1.00 91.81 95 LYS A N 1
ATOM 751 C CA . LYS A 1 95 ? 0.682 -10.915 11.896 1.00 91.81 95 LYS A CA 1
ATOM 752 C C . LYS A 1 95 ? 2.060 -10.320 11.695 1.00 91.81 95 LYS A C 1
ATOM 754 O O . LYS A 1 95 ? 2.477 -10.075 10.558 1.00 91.81 95 LYS A O 1
ATOM 759 N N . LYS A 1 96 ? 2.803 -10.111 12.774 1.00 89.81 96 LYS A N 1
ATOM 760 C CA . LYS A 1 96 ? 4.209 -9.711 12.679 1.00 89.81 96 LYS A CA 1
ATOM 761 C C . LYS A 1 96 ? 4.988 -10.757 11.878 1.00 89.81 96 LYS A C 1
ATOM 763 O O . LYS A 1 96 ? 4.798 -11.961 12.055 1.00 89.81 96 LYS A O 1
ATOM 768 N N . SER A 1 97 ? 5.844 -10.310 10.958 1.00 83.94 97 SER A N 1
ATOM 769 C CA . SER A 1 97 ? 6.712 -11.240 10.229 1.00 83.94 97 SER A CA 1
ATOM 770 C C . SER A 1 97 ? 7.628 -11.977 11.219 1.00 83.94 97 SER A C 1
ATOM 772 O O . SER A 1 97 ? 8.045 -11.374 12.211 1.00 83.94 97 SER A O 1
ATOM 774 N N . PRO A 1 98 ? 7.927 -13.271 10.997 1.00 73.38 98 PRO A N 1
ATOM 775 C CA . PRO A 1 98 ? 8.692 -14.070 11.946 1.00 73.38 98 PRO A CA 1
ATOM 776 C C . PRO A 1 98 ? 10.123 -13.533 12.055 1.00 73.38 98 PRO A C 1
ATOM 778 O O . PRO A 1 98 ? 10.983 -13.806 11.218 1.00 73.38 98 PRO A O 1
ATOM 781 N N . GLY A 1 99 ? 10.361 -12.745 13.099 1.00 61.09 99 GLY A N 1
ATOM 782 C CA . GLY A 1 99 ? 11.666 -12.271 13.526 1.00 61.09 99 GLY A CA 1
ATOM 783 C C . GLY A 1 99 ? 11.770 -12.461 15.032 1.00 61.09 99 GLY A C 1
ATOM 784 O O . GLY A 1 99 ? 11.205 -11.673 15.777 1.00 61.09 99 GLY A O 1
ATOM 785 N N . LEU A 1 100 ? 12.457 -13.526 15.457 1.00 52.94 100 LEU A N 1
ATOM 786 C CA . LEU A 1 100 ? 12.879 -13.845 16.834 1.00 52.94 100 LEU A CA 1
ATOM 787 C C . LEU A 1 100 ? 11.800 -13.925 17.946 1.00 52.94 100 LEU A C 1
ATOM 789 O O . LEU A 1 100 ? 12.126 -14.359 19.043 1.00 52.94 100 LEU A O 1
ATOM 793 N N . ALA A 1 101 ? 10.547 -13.536 17.709 1.00 54.81 101 ALA A N 1
ATOM 794 C CA . ALA A 1 101 ? 9.468 -13.602 18.694 1.00 54.81 101 ALA A CA 1
ATOM 795 C C . ALA A 1 101 ? 8.641 -14.884 18.512 1.00 54.81 101 ALA A C 1
ATOM 797 O O . ALA A 1 101 ? 8.157 -15.160 17.414 1.00 54.81 101 ALA A O 1
ATOM 798 N N . GLU A 1 102 ? 8.507 -15.663 19.587 1.00 60.56 102 GLU A N 1
ATOM 799 C CA . GLU A 1 102 ? 7.802 -16.954 19.602 1.00 60.56 102 GLU A CA 1
ATOM 800 C C . GLU A 1 102 ? 6.267 -16.809 19.640 1.00 60.56 102 GLU A C 1
ATOM 802 O O . GLU A 1 102 ? 5.558 -17.758 19.312 1.00 60.56 102 GLU A O 1
ATOM 807 N N . ASP A 1 103 ? 5.749 -15.611 19.938 1.00 66.75 103 ASP A N 1
ATOM 808 C CA . ASP A 1 103 ? 4.310 -15.330 19.960 1.00 66.75 103 ASP A CA 1
ATOM 809 C C . ASP A 1 103 ? 3.827 -14.670 18.653 1.00 66.75 103 ASP A C 1
ATOM 811 O O . ASP A 1 103 ? 4.414 -13.671 18.214 1.00 66.75 103 ASP A O 1
ATOM 815 N N . PRO A 1 104 ? 2.719 -15.141 18.045 1.00 72.06 104 PRO A N 1
ATOM 816 C CA . PRO A 1 104 ? 2.100 -14.482 16.900 1.00 72.06 104 PRO A CA 1
ATOM 817 C C . PRO A 1 104 ? 1.364 -13.206 17.341 1.00 72.06 104 PRO A C 1
ATOM 819 O O . PRO A 1 104 ? 0.151 -13.195 17.552 1.00 72.06 104 PRO A O 1
ATOM 822 N N . GLU A 1 105 ? 2.102 -12.102 17.473 1.00 84.06 105 GLU A N 1
ATOM 823 C CA . GLU A 1 105 ? 1.506 -10.774 17.650 1.00 84.06 105 GLU A CA 1
ATOM 824 C C . GLU A 1 105 ? 0.694 -10.420 16.398 1.00 84.06 105 GLU A C 1
ATOM 826 O O . GLU A 1 105 ? 1.243 -10.280 15.297 1.00 84.06 105 GLU A O 1
ATOM 831 N N . THR A 1 106 ? -0.619 -10.300 16.579 1.00 89.19 106 THR A N 1
ATOM 832 C CA . THR A 1 106 ? -1.583 -10.001 15.516 1.00 89.19 106 THR A CA 1
ATOM 833 C C . THR A 1 106 ? -2.157 -8.602 15.731 1.00 89.19 106 THR A C 1
ATOM 835 O O . THR A 1 106 ? -2.179 -8.115 16.860 1.00 89.19 106 THR A O 1
ATOM 838 N N . ALA A 1 107 ? -2.589 -7.936 14.664 1.00 91.25 107 ALA A N 1
ATOM 839 C CA . ALA A 1 107 ? -3.373 -6.708 14.722 1.00 91.25 107 ALA A CA 1
ATOM 840 C C . ALA A 1 107 ? -4.351 -6.627 13.542 1.00 91.25 107 ALA A C 1
ATOM 842 O O . ALA A 1 107 ? -4.021 -7.003 12.417 1.00 91.25 107 ALA A O 1
ATOM 843 N N . GLU A 1 108 ? -5.543 -6.095 13.790 1.00 92.75 108 GLU A N 1
ATOM 844 C CA . GLU A 1 108 ? -6.461 -5.621 12.763 1.00 92.75 108 GLU A CA 1
ATOM 845 C C . GLU A 1 108 ? -6.108 -4.201 12.317 1.00 92.75 108 GLU A C 1
ATOM 847 O O . GLU A 1 108 ? -5.794 -3.315 13.121 1.00 92.75 108 GLU A O 1
ATOM 852 N N . CYS A 1 109 ? -6.202 -3.984 11.009 1.00 93.69 109 CYS A N 1
ATOM 853 C CA . CYS A 1 109 ? -5.979 -2.699 10.381 1.00 93.69 109 CYS A CA 1
ATOM 854 C C . CYS A 1 109 ? -7.059 -2.405 9.332 1.00 93.69 109 CYS A C 1
ATOM 856 O O . CYS A 1 109 ? -7.348 -3.233 8.468 1.00 93.69 109 CYS A O 1
ATOM 858 N N . LEU A 1 110 ? -7.640 -1.208 9.391 1.00 94.50 110 LEU A N 1
ATOM 859 C CA . LEU A 1 110 ? -8.512 -0.656 8.363 1.00 94.50 110 LEU A CA 1
ATOM 860 C C . LEU A 1 110 ? -7.704 0.241 7.431 1.00 94.50 110 LEU A C 1
ATOM 862 O O . LEU A 1 110 ? -7.066 1.205 7.849 1.00 94.50 110 LEU A O 1
ATOM 866 N N . VAL A 1 111 ? -7.768 -0.075 6.147 1.00 95.06 111 VAL A N 1
ATOM 867 C CA . VAL A 1 111 ? -7.056 0.616 5.082 1.00 95.06 111 VAL A CA 1
ATOM 868 C C . VAL A 1 111 ? -8.064 1.361 4.215 1.00 95.06 111 VAL A C 1
ATOM 870 O O . VAL A 1 111 ? -8.912 0.762 3.545 1.00 95.06 111 VAL A O 1
ATOM 873 N N . HIS A 1 112 ? -7.951 2.685 4.226 1.00 94.50 112 HIS A N 1
ATOM 874 C CA . HIS A 1 112 ? -8.752 3.604 3.430 1.00 94.50 112 HIS A CA 1
ATOM 875 C C . HIS A 1 112 ? -8.056 3.980 2.114 1.00 94.50 112 HIS A C 1
ATOM 877 O O . HIS A 1 112 ? -6.925 3.584 1.814 1.00 94.50 112 HIS A O 1
ATOM 883 N N . SER A 1 113 ? -8.762 4.744 1.282 1.00 92.62 113 SER A N 1
ATOM 884 C CA . SER A 1 113 ? -8.206 5.309 0.052 1.00 92.62 113 SER A CA 1
ATOM 885 C C . SER A 1 113 ? -7.073 6.298 0.357 1.00 92.62 113 SER A C 1
ATOM 887 O O . SER A 1 113 ? -7.231 7.138 1.235 1.00 92.62 113 SER A O 1
ATOM 889 N N . PRO A 1 114 ? -5.953 6.287 -0.391 1.00 92.69 114 PRO A N 1
ATOM 890 C CA . PRO A 1 114 ? -5.729 5.583 -1.663 1.00 92.69 114 PRO A CA 1
ATOM 891 C C . PRO A 1 114 ? -5.113 4.181 -1.527 1.00 92.69 114 PRO A C 1
ATOM 893 O O . PRO A 1 114 ? -4.893 3.501 -2.529 1.00 92.69 114 PRO A O 1
ATOM 896 N N . TRP A 1 115 ? -4.798 3.757 -0.307 1.00 93.44 115 TRP A N 1
ATOM 897 C CA . TRP A 1 115 ? -4.058 2.526 -0.030 1.00 93.44 115 TRP A CA 1
ATOM 898 C C . TRP A 1 115 ? -4.873 1.260 -0.312 1.00 93.44 115 TRP A C 1
ATOM 900 O O . TRP A 1 115 ? -4.309 0.220 -0.647 1.00 93.44 115 TRP A O 1
ATOM 910 N N . ASN A 1 116 ? -6.202 1.363 -0.268 1.00 92.50 116 ASN A N 1
ATOM 911 C CA . ASN A 1 116 ? -7.132 0.303 -0.663 1.00 92.50 116 ASN A CA 1
ATOM 912 C C . ASN A 1 116 ? -6.973 -0.170 -2.126 1.00 92.50 116 ASN A C 1
ATOM 914 O O . ASN A 1 116 ? -7.443 -1.252 -2.464 1.00 92.50 116 ASN A O 1
ATOM 918 N N . MET A 1 117 ? -6.320 0.611 -2.997 1.00 90.62 117 MET A N 1
ATOM 919 C CA . MET A 1 117 ? -6.072 0.238 -4.397 1.00 90.62 117 MET A CA 1
ATOM 920 C C . MET A 1 117 ? -4.813 -0.623 -4.591 1.00 90.62 117 MET A C 1
ATOM 922 O O . MET A 1 117 ? -4.538 -1.058 -5.714 1.00 90.62 117 MET A O 1
ATOM 926 N N . CYS A 1 118 ? -4.015 -0.837 -3.542 1.00 90.38 118 CYS A N 1
ATOM 927 C CA . CYS A 1 118 ? -2.834 -1.691 -3.606 1.00 90.38 118 CYS A CA 1
ATOM 928 C C . CYS A 1 118 ? -3.236 -3.158 -3.835 1.00 90.38 118 CYS A C 1
ATOM 930 O O . CYS A 1 118 ? -4.170 -3.658 -3.213 1.00 90.38 118 CYS A O 1
ATOM 932 N N . ASP A 1 119 ? -2.511 -3.863 -4.712 1.00 89.44 119 ASP A N 1
ATOM 933 C CA . ASP A 1 119 ? -2.703 -5.306 -4.922 1.00 89.44 119 ASP A CA 1
ATOM 934 C C . ASP A 1 119 ? -2.120 -6.047 -3.711 1.00 89.44 119 ASP A C 1
ATOM 936 O O . ASP A 1 119 ? -0.907 -6.232 -3.613 1.00 89.44 119 ASP A O 1
ATOM 940 N N . MET A 1 120 ? -2.991 -6.377 -2.759 1.00 91.25 120 MET A N 1
ATOM 941 C CA . MET A 1 120 ? -2.670 -7.073 -1.515 1.00 91.25 120 MET A CA 1
ATOM 942 C C . MET A 1 120 ? -3.441 -8.386 -1.460 1.00 91.25 120 MET A C 1
ATOM 944 O O . MET A 1 120 ? -4.641 -8.422 -1.744 1.00 91.25 120 MET A O 1
ATOM 948 N N . LYS A 1 121 ? -2.766 -9.470 -1.081 1.00 93.12 121 LYS A N 1
ATOM 949 C CA . LYS A 1 121 ? -3.375 -10.793 -0.921 1.00 93.12 121 LYS A CA 1
ATOM 950 C C . LYS A 1 121 ? -2.951 -11.424 0.393 1.00 93.12 121 LYS A C 1
ATOM 952 O O . LYS A 1 121 ? -1.910 -11.110 0.966 1.00 93.12 121 LYS A O 1
ATOM 957 N N . LYS A 1 122 ? -3.763 -12.375 0.855 1.00 94.38 122 LYS A N 1
ATOM 958 C CA . LYS A 1 122 ? -3.403 -13.246 1.973 1.00 94.38 122 LYS A CA 1
ATOM 959 C C . LYS A 1 122 ? -2.057 -13.923 1.693 1.00 94.38 122 LYS A C 1
ATOM 961 O O . LYS A 1 122 ? -1.883 -14.554 0.653 1.00 94.38 122 LYS A O 1
ATOM 966 N N . GLY A 1 123 ? -1.134 -13.808 2.641 1.00 92.12 123 GLY A N 1
ATOM 967 C CA . GLY A 1 123 ? 0.230 -14.327 2.557 1.00 92.12 123 GLY A CA 1
ATOM 968 C C . GLY A 1 123 ? 1.278 -13.326 2.067 1.00 92.12 123 GLY A C 1
ATOM 969 O O . GLY A 1 123 ? 2.465 -13.623 2.192 1.00 92.12 123 GLY A O 1
ATOM 970 N N . ASP A 1 124 ? 0.884 -12.153 1.563 1.00 92.88 124 ASP A N 1
ATOM 971 C CA . ASP A 1 124 ? 1.844 -11.139 1.125 1.00 92.88 124 ASP A CA 1
ATOM 972 C C . ASP A 1 124 ? 2.554 -10.476 2.313 1.00 92.88 124 ASP A C 1
ATOM 974 O O . ASP A 1 124 ? 2.016 -10.362 3.421 1.00 92.88 124 ASP A O 1
ATOM 978 N N . ILE A 1 125 ? 3.783 -10.021 2.057 1.00 93.62 125 ILE A N 1
ATOM 979 C CA . ILE A 1 125 ? 4.597 -9.280 3.020 1.00 93.62 125 ILE A CA 1
ATOM 980 C C . ILE A 1 125 ? 4.381 -7.787 2.787 1.00 93.62 125 ILE A C 1
ATOM 982 O O . ILE A 1 125 ? 4.648 -7.258 1.703 1.00 93.62 125 ILE A O 1
ATOM 986 N N . VAL A 1 126 ? 3.945 -7.096 3.833 1.00 94.75 126 VAL A N 1
ATOM 987 C CA . VAL A 1 126 ? 3.681 -5.658 3.822 1.00 94.75 126 VAL A CA 1
ATOM 988 C C . VAL A 1 126 ? 4.416 -4.973 4.966 1.00 94.75 126 VAL A C 1
ATOM 990 O O . VAL A 1 126 ? 4.642 -5.561 6.020 1.00 94.75 126 VAL A O 1
ATOM 993 N N . SER A 1 127 ? 4.814 -3.724 4.755 1.00 94.56 127 SER A N 1
ATOM 994 C CA . SER A 1 127 ? 5.287 -2.847 5.823 1.00 94.56 127 SER A CA 1
ATOM 995 C C . SER A 1 127 ? 4.217 -1.802 6.083 1.00 94.56 127 SER A C 1
ATOM 997 O O . SER A 1 127 ? 3.834 -1.074 5.163 1.00 94.56 127 SER A O 1
ATOM 999 N N . LEU A 1 128 ? 3.721 -1.757 7.316 1.00 94.75 128 LEU A N 1
ATOM 1000 C CA . LEU A 1 128 ? 2.622 -0.886 7.714 1.00 94.75 128 LEU A CA 1
ATOM 1001 C C . LEU A 1 128 ? 3.099 0.139 8.740 1.00 94.75 128 LEU A C 1
ATOM 1003 O O . LEU A 1 128 ? 3.915 -0.164 9.613 1.00 94.75 128 LEU A O 1
ATOM 1007 N N . LEU A 1 129 ? 2.561 1.344 8.604 1.00 95.25 129 LEU A N 1
ATOM 1008 C CA . LEU A 1 129 ? 2.558 2.387 9.616 1.00 95.25 129 LEU A CA 1
ATOM 1009 C C . LEU A 1 129 ? 1.121 2.885 9.714 1.00 95.25 129 LEU A C 1
ATOM 1011 O O . LEU A 1 129 ? 0.568 3.339 8.714 1.00 95.25 129 LEU A O 1
ATOM 1015 N N . ALA A 1 130 ? 0.515 2.792 10.885 1.00 94.88 130 ALA A N 1
ATOM 1016 C CA . ALA A 1 130 ? -0.890 3.110 11.078 1.00 94.88 130 ALA A CA 1
ATOM 1017 C C . ALA A 1 130 ? -1.095 3.892 12.370 1.00 94.88 130 ALA A C 1
ATOM 1019 O O . ALA A 1 130 ? -0.275 3.845 13.283 1.00 94.88 130 ALA A O 1
ATOM 1020 N N . LYS A 1 131 ? -2.212 4.605 12.462 1.00 94.31 131 LYS A N 1
ATOM 1021 C CA . LYS A 1 131 ? -2.584 5.337 13.670 1.00 94.31 131 LYS A CA 1
ATOM 1022 C C . LYS A 1 131 ? -3.621 4.542 14.440 1.00 94.31 131 LYS A C 1
ATOM 1024 O O . LYS A 1 131 ? -4.612 4.093 13.867 1.00 94.31 131 LYS A O 1
ATOM 1029 N N . TRP A 1 132 ? -3.403 4.370 15.739 1.00 93.00 132 TRP A N 1
ATOM 1030 C CA . TRP A 1 132 ? -4.405 3.754 16.598 1.00 93.00 132 TRP A CA 1
ATOM 1031 C C . TRP A 1 132 ? -5.644 4.648 16.688 1.00 93.00 132 TRP A C 1
ATOM 1033 O O . TRP A 1 132 ? -5.532 5.831 17.023 1.00 93.00 132 TRP A O 1
ATOM 1043 N N . GLN A 1 133 ? -6.821 4.086 16.409 1.00 91.75 133 GLN A N 1
ATOM 1044 C CA . GLN A 1 133 ? -8.096 4.771 16.575 1.00 91.75 133 GLN A CA 1
ATOM 1045 C C . GLN A 1 133 ? -8.859 4.192 17.781 1.00 91.75 133 GLN A C 1
ATOM 1047 O O . GLN A 1 133 ? -9.503 3.146 17.657 1.00 91.75 133 GLN A O 1
ATOM 1052 N N . PRO A 1 134 ? -8.873 4.893 18.936 1.00 87.19 134 PRO A N 1
ATOM 1053 C CA . PRO A 1 134 ? -9.493 4.388 20.165 1.00 87.19 134 PRO A CA 1
ATOM 1054 C C . PRO A 1 134 ? -10.999 4.137 20.050 1.00 87.19 134 PRO A C 1
ATOM 1056 O O . PRO A 1 134 ? -11.544 3.301 20.753 1.00 87.19 134 PRO A O 1
ATOM 1059 N N . SER A 1 135 ? -11.697 4.853 19.164 1.00 89.12 135 SER A N 1
ATOM 1060 C CA . SER A 1 135 ? -13.150 4.713 19.010 1.00 89.12 135 SER A CA 1
ATOM 1061 C C . SER A 1 135 ? -13.577 3.377 18.398 1.00 89.12 135 SER A C 1
ATOM 1063 O O . SER A 1 135 ? -14.728 2.983 18.546 1.00 89.12 135 SER A O 1
ATOM 1065 N N . GLN A 1 136 ? -12.684 2.725 17.653 1.00 84.94 136 GLN A N 1
ATOM 1066 C CA . GLN A 1 136 ? -12.961 1.476 16.939 1.00 84.94 136 GLN A CA 1
ATOM 1067 C C . GLN A 1 136 ? -12.032 0.336 17.373 1.00 84.94 136 GLN A C 1
ATOM 1069 O O . GLN A 1 136 ? -12.169 -0.766 16.852 1.00 84.94 136 GLN A O 1
ATOM 1074 N N . ASN A 1 137 ? -11.110 0.594 18.311 1.00 87.94 137 ASN A N 1
ATOM 1075 C CA . ASN A 1 137 ? -10.075 -0.343 18.752 1.00 87.94 137 ASN A CA 1
ATOM 1076 C C . ASN A 1 137 ? -9.334 -1.006 17.580 1.00 87.94 137 ASN A C 1
ATOM 1078 O O . ASN A 1 137 ? -9.100 -2.212 17.577 1.00 87.94 137 ASN A O 1
ATOM 1082 N N . VAL A 1 138 ? -8.996 -0.213 16.562 1.00 91.19 138 VAL A N 1
ATOM 1083 C CA . VAL A 1 138 ? -8.357 -0.699 15.337 1.00 91.19 138 VAL A CA 1
ATOM 1084 C C . VAL A 1 138 ? -7.318 0.299 14.846 1.00 91.19 138 VAL A C 1
ATOM 1086 O O . VAL A 1 138 ? -7.422 1.507 15.084 1.00 91.19 138 VAL A O 1
ATOM 1089 N N . TYR A 1 139 ? -6.307 -0.205 14.145 1.00 93.81 139 TYR A N 1
ATOM 1090 C CA . TYR A 1 139 ? -5.352 0.643 13.448 1.00 93.81 139 TYR A CA 1
ATOM 1091 C C . TYR A 1 139 ? -5.936 1.135 12.137 1.00 93.81 139 TYR A C 1
ATOM 1093 O O . TYR A 1 139 ? -6.448 0.344 11.350 1.00 93.81 139 TYR A O 1
ATOM 1101 N N . VAL A 1 140 ? -5.816 2.427 11.868 1.00 94.56 140 VAL A N 1
ATOM 1102 C CA . VAL A 1 140 ? -6.337 3.030 10.644 1.00 94.56 140 VAL A CA 1
ATOM 1103 C C . VAL A 1 140 ? -5.200 3.607 9.816 1.00 94.56 140 VAL A C 1
ATOM 1105 O O . VAL A 1 140 ? -4.301 4.272 10.337 1.00 94.56 140 VAL A O 1
ATOM 1108 N N . ILE A 1 141 ? -5.244 3.312 8.518 1.00 95.50 141 ILE A N 1
ATOM 1109 C CA . ILE A 1 141 ? -4.370 3.882 7.498 1.00 95.50 141 ILE A CA 1
ATOM 1110 C C . ILE A 1 141 ? -5.250 4.666 6.538 1.00 95.50 141 ILE A C 1
ATOM 1112 O O . ILE A 1 141 ? -6.102 4.097 5.855 1.00 95.50 141 ILE A O 1
ATOM 1116 N N . ASP A 1 142 ? -5.010 5.965 6.462 1.00 93.81 142 ASP A N 1
ATOM 1117 C CA . ASP A 1 142 ? -5.706 6.878 5.567 1.00 93.81 142 ASP A CA 1
ATOM 1118 C C . ASP A 1 142 ? -4.701 7.656 4.706 1.00 93.81 142 ASP A C 1
ATOM 1120 O O . ASP A 1 142 ? -3.487 7.450 4.759 1.00 93.81 142 ASP A O 1
ATOM 1124 N N . LYS A 1 143 ? -5.200 8.554 3.862 1.00 93.44 143 LYS A N 1
ATOM 1125 C CA . LYS A 1 143 ? -4.380 9.476 3.076 1.00 93.44 143 LYS A CA 1
ATOM 1126 C C . LYS A 1 143 ? -3.525 10.398 3.955 1.00 93.44 143 LYS A C 1
ATOM 1128 O O . LYS A 1 143 ? -2.438 10.787 3.532 1.00 93.44 143 LYS A O 1
ATOM 1133 N N . GLU A 1 144 ? -4.050 10.810 5.107 1.00 93.44 144 GLU A N 1
ATOM 1134 C CA . GLU A 1 144 ? -3.406 11.788 5.997 1.00 93.44 144 GLU A CA 1
ATOM 1135 C C . GLU A 1 144 ? -2.512 11.122 7.044 1.00 93.44 144 GLU A C 1
ATOM 1137 O O . GLU A 1 144 ? -1.421 11.616 7.325 1.00 93.44 144 GLU A O 1
ATOM 1142 N N . ASP A 1 145 ? -2.957 9.984 7.576 1.00 92.25 145 ASP A N 1
ATOM 1143 C CA . ASP A 1 145 ? -2.302 9.262 8.658 1.00 92.25 145 ASP A CA 1
ATOM 1144 C C . ASP A 1 145 ? -1.904 7.850 8.198 1.00 92.25 145 ASP A C 1
ATOM 1146 O O . ASP A 1 145 ? -2.754 7.017 7.879 1.00 92.25 145 ASP A O 1
ATOM 1150 N N . GLY A 1 146 ? -0.603 7.559 8.232 1.00 93.19 146 GLY A N 1
ATOM 1151 C CA . GLY A 1 146 ? -0.066 6.223 7.976 1.00 93.19 146 GLY A CA 1
ATOM 1152 C C . GLY A 1 146 ? 0.389 5.964 6.538 1.00 93.19 146 GLY A C 1
ATOM 1153 O O . GLY A 1 146 ? 0.257 6.790 5.636 1.00 93.19 146 GLY A O 1
ATOM 1154 N N . PHE A 1 147 ? 0.989 4.793 6.341 1.00 94.88 147 PHE A N 1
ATOM 1155 C CA . PHE A 1 147 ? 1.528 4.336 5.067 1.00 94.88 147 PHE A CA 1
ATOM 1156 C C . PHE A 1 147 ? 1.383 2.820 4.935 1.00 94.88 147 PHE A C 1
ATOM 1158 O O . PHE A 1 147 ? 1.625 2.068 5.881 1.00 94.88 147 PHE A O 1
ATOM 1165 N N . CYS A 1 148 ? 1.062 2.370 3.723 1.00 94.62 148 CYS A N 1
ATOM 1166 C CA . CYS A 1 148 ? 1.030 0.957 3.366 1.00 94.62 148 CYS A CA 1
ATOM 1167 C C . CYS A 1 148 ? 2.029 0.687 2.236 1.00 94.62 148 CYS A C 1
ATOM 1169 O O . CYS A 1 148 ? 1.893 1.218 1.132 1.00 94.62 148 CYS A O 1
ATOM 1171 N N . VAL A 1 149 ? 3.046 -0.137 2.505 1.00 94.25 149 VAL A N 1
ATOM 1172 C CA . VAL A 1 149 ? 4.073 -0.508 1.524 1.00 94.25 149 VAL A CA 1
ATOM 1173 C C . VAL A 1 149 ? 3.998 -2.004 1.245 1.00 94.25 149 VAL A C 1
ATOM 1175 O O . 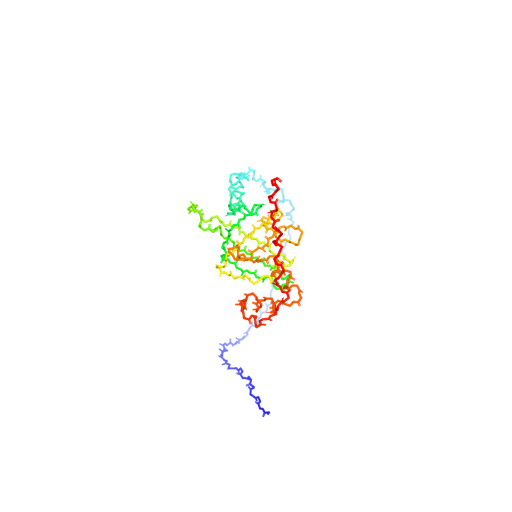VAL A 1 149 ? 4.305 -2.829 2.103 1.00 94.25 149 VAL A O 1
ATOM 1178 N N . THR A 1 150 ? 3.631 -2.362 0.017 1.00 94.12 150 THR A N 1
ATOM 1179 C CA . THR A 1 150 ? 3.647 -3.749 -0.467 1.00 94.12 150 THR A CA 1
ATOM 1180 C C . THR A 1 150 ? 5.057 -4.168 -0.867 1.00 94.12 150 THR A C 1
ATOM 1182 O O . THR A 1 150 ? 5.733 -3.409 -1.562 1.00 94.12 150 THR A O 1
ATOM 1185 N N . ASN A 1 151 ? 5.470 -5.388 -0.517 1.00 92.81 151 ASN A N 1
ATOM 1186 C CA . ASN A 1 151 ? 6.782 -5.951 -0.860 1.00 92.81 151 ASN A CA 1
ATOM 1187 C C . ASN A 1 151 ? 7.959 -5.038 -0.454 1.00 92.81 151 ASN A C 1
ATOM 1189 O O . ASN A 1 151 ? 8.735 -4.622 -1.318 1.00 92.81 151 ASN A O 1
ATOM 1193 N N . PRO A 1 152 ? 8.127 -4.736 0.849 1.00 93.38 152 PRO A N 1
ATOM 1194 C CA . PRO A 1 152 ? 9.153 -3.806 1.332 1.00 93.38 152 PRO A CA 1
ATOM 1195 C C . PRO A 1 152 ? 10.595 -4.247 1.025 1.00 93.38 152 PRO A C 1
ATOM 1197 O O . PRO A 1 152 ? 11.502 -3.421 1.023 1.00 93.38 152 PRO A O 1
ATOM 1200 N N . ASP A 1 153 ? 10.814 -5.530 0.728 1.00 91.69 153 ASP A N 1
ATOM 1201 C CA . ASP A 1 153 ? 12.130 -6.071 0.365 1.00 91.69 153 ASP A CA 1
ATOM 1202 C C . ASP A 1 153 ? 12.528 -5.757 -1.091 1.00 91.69 153 ASP A C 1
ATOM 1204 O O . ASP A 1 153 ? 13.691 -5.904 -1.473 1.00 91.69 153 ASP A O 1
ATOM 1208 N N . PHE A 1 154 ? 11.574 -5.332 -1.927 1.00 92.19 154 PHE A N 1
ATOM 1209 C CA . PHE A 1 154 ? 11.822 -4.991 -3.323 1.00 92.19 154 PHE A CA 1
ATOM 1210 C C . PHE A 1 154 ? 12.083 -3.491 -3.481 1.00 92.19 154 PHE A C 1
ATOM 1212 O O . PHE A 1 154 ? 11.165 -2.674 -3.558 1.00 92.19 154 PHE A O 1
ATOM 1219 N N . LEU A 1 155 ? 13.361 -3.127 -3.569 1.00 93.50 155 LEU A N 1
ATOM 1220 C CA . LEU A 1 155 ? 13.774 -1.736 -3.728 1.00 93.50 155 LEU A CA 1
ATOM 1221 C C . LEU A 1 155 ? 13.676 -1.284 -5.188 1.00 93.50 155 LEU A C 1
ATOM 1223 O O . LEU A 1 155 ? 14.268 -1.874 -6.092 1.00 93.50 155 LEU A O 1
ATOM 1227 N N . VAL A 1 156 ? 12.968 -0.178 -5.403 1.00 92.44 156 VAL A N 1
ATOM 1228 C CA . VAL A 1 156 ? 12.812 0.464 -6.712 1.00 92.44 156 VAL A CA 1
ATOM 1229 C C . VAL A 1 156 ? 13.562 1.791 -6.711 1.00 92.44 156 VAL A C 1
ATOM 1231 O O . VAL A 1 156 ? 13.441 2.578 -5.774 1.00 92.44 156 VAL A O 1
ATOM 1234 N N . SER A 1 157 ? 14.330 2.077 -7.768 1.00 93.38 157 SER A N 1
ATOM 1235 C CA . SER A 1 157 ? 15.033 3.361 -7.869 1.00 93.38 157 SER A CA 1
ATOM 1236 C C . SER A 1 157 ? 14.044 4.526 -7.992 1.00 93.38 157 SER A C 1
ATOM 1238 O O . SER A 1 157 ? 13.046 4.437 -8.711 1.00 93.38 157 SER A O 1
ATOM 1240 N N . GLY A 1 158 ? 14.353 5.670 -7.375 1.00 94.94 158 GLY A N 1
ATOM 1241 C CA . GLY A 1 158 ? 13.510 6.870 -7.479 1.00 94.94 158 GLY A CA 1
ATOM 1242 C C . GLY A 1 158 ? 13.290 7.333 -8.926 1.00 94.94 158 GLY A C 1
ATOM 1243 O O . GLY A 1 158 ? 12.206 7.789 -9.280 1.00 94.94 158 GLY A O 1
ATOM 1244 N N . THR A 1 159 ? 14.272 7.125 -9.808 1.00 92.38 159 THR A N 1
ATOM 1245 C CA . THR A 1 159 ? 14.141 7.389 -11.252 1.00 92.38 159 THR A CA 1
ATOM 1246 C C . THR A 1 159 ? 13.09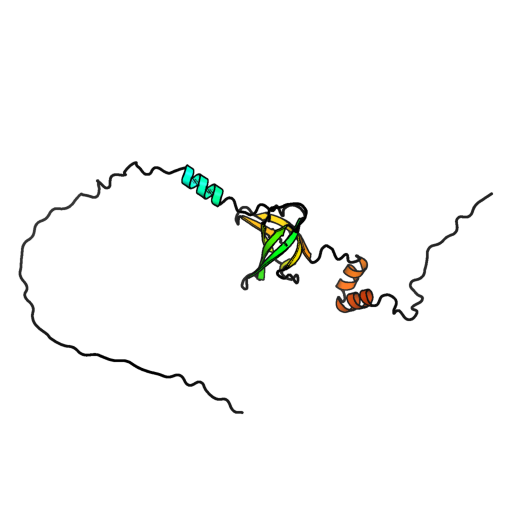7 6.497 -11.930 1.00 92.38 159 THR A C 1
ATOM 1248 O O . THR A 1 159 ? 12.380 6.958 -12.818 1.00 92.38 159 THR A O 1
ATOM 1251 N N . THR A 1 160 ? 12.964 5.242 -11.496 1.00 94.44 160 THR A N 1
ATOM 1252 C CA . THR A 1 160 ? 11.938 4.307 -11.981 1.00 94.44 160 THR A CA 1
ATOM 1253 C C . THR A 1 160 ? 10.558 4.725 -11.476 1.00 94.44 160 THR A C 1
ATOM 1255 O O . THR A 1 160 ? 9.607 4.760 -12.257 1.00 94.44 160 THR A O 1
ATOM 1258 N N . VAL A 1 161 ? 10.449 5.142 -10.210 1.00 95.50 161 VAL A N 1
ATOM 1259 C CA . VAL A 1 161 ? 9.197 5.690 -9.661 1.00 95.50 161 VAL A CA 1
ATOM 1260 C C . VAL A 1 161 ? 8.759 6.928 -10.450 1.00 95.50 161 VAL A C 1
ATOM 1262 O O . VAL A 1 161 ? 7.639 6.960 -10.958 1.00 95.50 161 VAL A O 1
ATOM 1265 N N . MET A 1 162 ? 9.658 7.892 -10.668 1.00 96.19 162 MET A N 1
ATOM 1266 C CA . MET A 1 162 ? 9.361 9.104 -11.444 1.00 96.19 162 MET A CA 1
ATOM 1267 C C . MET A 1 162 ? 8.975 8.805 -12.895 1.00 96.19 162 MET A C 1
ATOM 1269 O O . MET A 1 162 ? 8.041 9.404 -13.423 1.00 96.19 162 MET A O 1
ATOM 1273 N N . GLY A 1 163 ? 9.639 7.847 -13.548 1.00 94.69 163 GLY A N 1
ATOM 1274 C CA . GLY A 1 163 ? 9.261 7.429 -14.899 1.00 94.69 163 GLY A CA 1
ATOM 1275 C C . GLY A 1 163 ? 7.844 6.846 -14.968 1.00 94.69 163 GLY A C 1
ATOM 1276 O O . GLY A 1 163 ? 7.142 7.043 -15.965 1.00 94.69 163 GLY A O 1
ATOM 1277 N N . SER A 1 164 ? 7.413 6.152 -13.909 1.00 95.75 164 SER A N 1
ATOM 1278 C CA . SER A 1 164 ? 6.123 5.457 -13.873 1.00 95.75 164 SER A CA 1
ATOM 1279 C C . SER A 1 164 ? 4.913 6.396 -13.847 1.00 95.75 164 SER A C 1
ATOM 1281 O O . SER A 1 164 ? 3.844 5.986 -14.301 1.00 95.75 164 SER A O 1
ATOM 1283 N N . LEU A 1 165 ? 5.104 7.655 -13.424 1.00 95.88 165 LEU A N 1
ATOM 1284 C CA . LEU A 1 165 ? 4.071 8.700 -13.408 1.00 95.88 165 LEU A CA 1
ATOM 1285 C C . LEU A 1 165 ? 3.465 8.953 -14.795 1.00 95.88 165 LEU A C 1
ATOM 1287 O O . LEU A 1 165 ? 2.286 9.268 -14.905 1.00 95.88 165 LEU A O 1
ATOM 1291 N N . PHE A 1 166 ? 4.258 8.792 -15.860 1.00 94.62 166 PHE A N 1
ATOM 1292 C CA . PHE A 1 166 ? 3.800 9.008 -17.235 1.00 94.62 166 PHE A CA 1
ATOM 1293 C C . PHE A 1 166 ? 3.290 7.724 -17.889 1.00 94.62 166 PHE A C 1
ATOM 1295 O O . PHE A 1 166 ? 2.266 7.721 -18.569 1.00 94.62 166 PHE A O 1
ATOM 1302 N N . CYS A 1 167 ? 4.030 6.621 -17.742 1.00 95.19 167 CYS A N 1
ATOM 1303 C CA . CYS A 1 167 ? 3.636 5.339 -18.313 1.00 95.19 167 CYS A CA 1
ATOM 1304 C C . CYS A 1 167 ? 4.276 4.175 -17.552 1.00 95.19 167 CYS A C 1
ATOM 1306 O O . CYS A 1 167 ? 5.382 3.735 -17.874 1.00 95.19 167 CYS A O 1
ATOM 1308 N N . ARG A 1 168 ? 3.523 3.602 -16.604 1.00 94.50 168 ARG A N 1
ATOM 1309 C CA . ARG A 1 168 ? 3.939 2.433 -15.810 1.00 94.50 168 ARG A CA 1
ATOM 1310 C C . ARG A 1 168 ? 4.505 1.299 -16.670 1.00 94.50 168 ARG A C 1
ATOM 1312 O O . ARG A 1 168 ? 5.564 0.763 -16.360 1.00 94.50 168 ARG A O 1
ATOM 1319 N N . ARG A 1 169 ? 3.843 0.956 -17.786 1.00 96.25 169 ARG A N 1
ATOM 1320 C CA . ARG A 1 169 ? 4.296 -0.127 -18.681 1.00 96.25 169 ARG A CA 1
ATOM 1321 C C . ARG A 1 169 ? 5.645 0.188 -19.328 1.00 96.25 169 ARG A C 1
ATOM 1323 O O . ARG A 1 169 ? 6.508 -0.684 -19.353 1.00 96.25 169 ARG A O 1
ATOM 1330 N N . LYS A 1 170 ? 5.841 1.415 -19.825 1.00 94.56 170 LYS A N 1
ATOM 1331 C CA . LYS A 1 170 ? 7.113 1.847 -20.423 1.00 94.56 170 LYS A CA 1
ATOM 1332 C C . LYS A 1 170 ? 8.243 1.744 -19.406 1.00 94.56 170 LYS A C 1
ATOM 1334 O O . LYS A 1 170 ? 9.280 1.181 -19.729 1.00 94.56 170 LYS A O 1
ATOM 1339 N N . THR A 1 171 ? 8.027 2.227 -18.187 1.00 95.56 171 THR A N 1
ATOM 1340 C CA . THR A 1 171 ? 9.041 2.200 -17.128 1.00 95.56 171 THR A CA 1
ATOM 1341 C C . THR A 1 171 ? 9.408 0.779 -16.719 1.00 95.56 171 THR A C 1
ATOM 1343 O O . THR A 1 171 ? 10.590 0.468 -16.633 1.00 95.56 171 THR A O 1
ATOM 1346 N N . VAL A 1 172 ? 8.424 -0.112 -16.553 1.00 94.31 172 VAL A N 1
ATOM 1347 C CA . VAL A 1 172 ? 8.686 -1.527 -16.240 1.00 94.31 172 VAL A CA 1
ATOM 1348 C C . VAL A 1 172 ? 9.494 -2.206 -17.350 1.00 94.31 172 VAL A C 1
ATOM 1350 O O . VAL A 1 172 ? 10.423 -2.953 -17.054 1.00 94.31 172 VAL A O 1
ATOM 1353 N N . LEU A 1 173 ? 9.176 -1.946 -18.623 1.00 93.50 173 LEU A N 1
ATOM 1354 C CA . LEU A 1 173 ? 9.939 -2.489 -19.752 1.00 93.50 173 LEU A CA 1
ATOM 1355 C C . LEU A 1 173 ? 11.353 -1.899 -19.815 1.00 93.50 173 LEU A C 1
ATOM 1357 O O . LEU A 1 173 ? 12.311 -2.635 -20.010 1.00 93.50 173 LEU A O 1
ATOM 1361 N N . GLN A 1 174 ? 11.501 -0.591 -19.609 1.00 90.69 174 GLN A N 1
ATOM 1362 C CA . GLN A 1 174 ? 12.813 0.055 -19.577 1.00 90.69 174 GLN A CA 1
ATOM 1363 C C . GLN A 1 174 ? 13.692 -0.480 -18.446 1.00 90.69 174 GLN A C 1
ATOM 1365 O O . GLN A 1 174 ? 14.884 -0.638 -18.664 1.00 90.69 174 GLN A O 1
ATOM 1370 N N . GLU A 1 175 ? 13.114 -0.771 -17.277 1.00 91.12 175 GLU A N 1
ATOM 1371 C CA . GLU A 1 175 ? 13.816 -1.349 -16.127 1.00 91.12 175 GLU A CA 1
ATOM 1372 C C . GLU A 1 175 ? 14.216 -2.817 -16.382 1.00 91.12 175 GLU A C 1
ATOM 1374 O O . GLU A 1 175 ? 15.375 -3.199 -16.251 1.00 91.12 175 GLU A O 1
ATOM 1379 N N . ARG A 1 176 ? 13.289 -3.650 -16.873 1.00 90.62 176 ARG A N 1
ATOM 1380 C CA . ARG A 1 176 ? 13.570 -5.074 -17.149 1.00 90.62 176 ARG A CA 1
ATOM 1381 C C . ARG A 1 176 ? 14.521 -5.315 -18.322 1.00 90.62 176 ARG A C 1
ATOM 1383 O O . ARG A 1 176 ? 15.222 -6.320 -18.325 1.00 90.62 176 ARG A O 1
ATOM 1390 N N . PHE A 1 177 ? 14.530 -4.426 -19.314 1.00 89.94 177 PHE A N 1
ATOM 1391 C CA . PHE A 1 177 ? 15.363 -4.537 -20.516 1.00 89.94 177 PHE A CA 1
ATOM 1392 C C . PHE A 1 177 ? 16.488 -3.489 -20.550 1.00 89.94 177 PHE A C 1
ATOM 1394 O O . PHE A 1 177 ? 16.959 -3.117 -21.631 1.00 89.94 177 PHE A O 1
ATOM 1401 N N . ARG A 1 178 ? 16.941 -3.005 -19.381 1.00 81.81 178 ARG A N 1
ATOM 1402 C CA . ARG A 1 178 ? 18.132 -2.145 -19.292 1.00 81.81 178 ARG A CA 1
ATOM 1403 C C . ARG A 1 178 ? 19.304 -2.829 -20.003 1.00 81.81 178 ARG A C 1
ATOM 1405 O O . ARG A 1 178 ? 19.609 -3.987 -19.743 1.00 81.81 178 ARG A O 1
ATOM 1412 N N . GLY A 1 179 ? 19.946 -2.114 -20.924 1.00 75.69 179 GLY A N 1
ATOM 1413 C CA . GLY A 1 179 ? 21.069 -2.635 -21.715 1.00 75.69 179 GLY A CA 1
ATOM 1414 C C . GLY A 1 179 ? 20.707 -3.173 -23.105 1.00 75.69 179 GLY A C 1
ATOM 1415 O O . GLY A 1 179 ? 21.603 -3.294 -23.930 1.00 75.69 179 GLY A O 1
ATOM 1416 N N . LEU A 1 180 ? 19.421 -3.367 -23.439 1.00 68.56 180 LEU A N 1
ATOM 1417 C CA . LEU A 1 180 ? 18.987 -3.605 -24.833 1.00 68.56 180 LEU A CA 1
ATOM 1418 C C . LEU A 1 180 ? 18.959 -2.320 -25.683 1.00 68.56 180 LEU A C 1
ATOM 1420 O O . LEU A 1 180 ? 18.460 -2.310 -26.809 1.00 68.56 180 LEU A O 1
ATOM 1424 N N . HIS A 1 181 ? 19.494 -1.217 -25.160 1.00 60.25 181 HIS A N 1
ATOM 1425 C CA . HIS A 1 181 ? 19.646 0.009 -25.922 1.00 60.25 181 HIS A CA 1
ATOM 1426 C C . HIS A 1 181 ? 20.695 -0.205 -27.014 1.00 60.25 181 HIS A C 1
ATOM 1428 O O . HIS A 1 181 ? 21.897 -0.113 -26.775 1.00 60.25 181 HIS A O 1
ATOM 1434 N N . TRP A 1 182 ? 20.218 -0.448 -28.232 1.00 63.00 182 TRP A N 1
ATOM 1435 C CA . TRP A 1 182 ? 20.945 -0.141 -29.456 1.00 63.00 182 TRP A CA 1
ATOM 1436 C C . TRP A 1 182 ? 21.394 1.333 -29.373 1.00 63.00 182 TRP A C 1
ATOM 1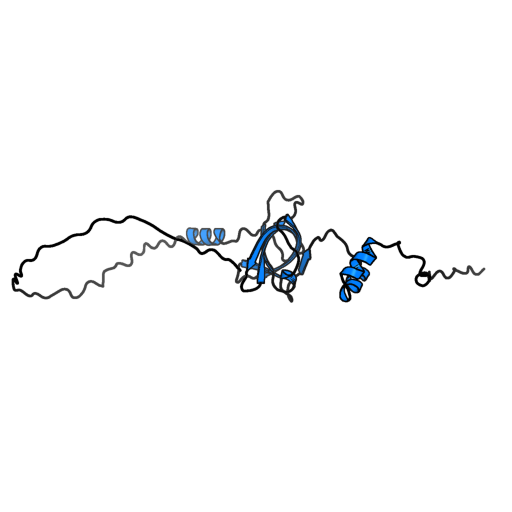438 O O . TRP A 1 182 ? 20.589 2.251 -29.491 1.00 63.00 182 TRP A O 1
ATOM 1448 N N . ASN A 1 183 ? 22.654 1.525 -28.968 1.00 57.38 183 ASN A N 1
ATOM 1449 C CA . ASN A 1 183 ? 23.528 2.689 -29.155 1.00 57.38 183 ASN A CA 1
ATOM 1450 C C . ASN A 1 183 ? 22.897 4.100 -29.267 1.00 57.38 183 ASN A C 1
ATOM 1452 O O . ASN A 1 183 ? 23.252 4.870 -30.159 1.00 57.38 183 ASN A O 1
ATOM 1456 N N . ASN A 1 184 ? 22.107 4.543 -28.289 1.00 57.88 184 ASN A N 1
ATOM 1457 C CA . ASN A 1 184 ? 21.819 5.976 -28.159 1.00 57.88 184 ASN A CA 1
ATOM 1458 C C . ASN A 1 184 ? 22.965 6.677 -27.407 1.00 57.88 184 ASN A C 1
ATOM 1460 O O . ASN A 1 184 ? 22.987 6.724 -26.180 1.00 57.88 184 ASN A O 1
ATOM 1464 N N . ARG A 1 185 ? 23.912 7.245 -28.168 1.00 58.78 185 ARG A N 1
ATOM 1465 C CA . ARG A 1 185 ? 25.126 7.983 -27.737 1.00 58.78 185 ARG A CA 1
ATOM 1466 C C . ARG A 1 185 ? 24.925 9.171 -26.770 1.00 58.78 185 ARG A C 1
ATOM 1468 O O . ARG A 1 185 ? 25.893 9.846 -26.446 1.00 58.78 185 ARG A O 1
ATOM 1475 N N . VAL A 1 186 ? 23.707 9.469 -26.323 1.00 59.38 186 VAL A N 1
ATOM 1476 C CA . VAL A 1 186 ? 23.384 10.742 -25.646 1.00 59.38 186 VAL A CA 1
ATOM 1477 C C . VAL A 1 186 ? 23.447 10.652 -24.111 1.00 59.38 186 VAL A C 1
ATOM 1479 O O . VAL A 1 186 ? 23.326 11.660 -23.429 1.00 59.38 186 VAL A O 1
ATOM 1482 N N . VAL A 1 187 ? 23.717 9.479 -23.531 1.00 58.28 187 VAL A N 1
ATOM 1483 C CA . VAL A 1 187 ? 23.881 9.313 -22.071 1.00 58.28 187 VAL A CA 1
ATOM 1484 C C . VAL A 1 187 ? 25.263 8.773 -21.711 1.00 58.28 187 VAL A C 1
ATOM 1486 O O . VAL A 1 187 ? 25.414 7.764 -21.034 1.00 58.28 187 VAL A O 1
ATOM 1489 N N . SER A 1 188 ? 26.302 9.457 -22.180 1.00 46.94 188 SER A N 1
ATOM 1490 C CA . SER A 1 188 ? 27.665 9.265 -21.682 1.00 46.94 188 SER A CA 1
ATOM 1491 C C . SER A 1 188 ? 28.418 10.589 -21.7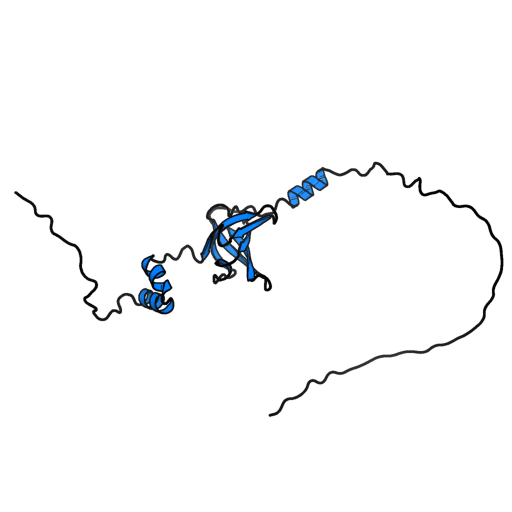09 1.00 46.94 188 SER A C 1
ATOM 1493 O O . SER A 1 188 ? 29.298 10.805 -22.538 1.00 46.94 188 SER A O 1
ATOM 1495 N N . THR A 1 189 ? 28.081 11.486 -20.787 1.00 44.62 189 THR A N 1
ATOM 1496 C CA . THR A 1 189 ? 29.017 12.530 -20.365 1.00 44.62 189 THR A CA 1
ATOM 1497 C C . THR A 1 189 ? 29.397 12.220 -18.929 1.00 44.62 189 THR A C 1
ATOM 1499 O O . THR A 1 189 ? 28.774 12.677 -17.976 1.00 44.62 189 THR A O 1
ATOM 1502 N N . GLN A 1 190 ? 30.403 11.353 -18.790 1.00 43.97 190 GLN A N 1
ATOM 1503 C CA . GLN A 1 190 ? 31.188 11.294 -17.570 1.00 43.97 190 GLN A CA 1
ATOM 1504 C C . GLN A 1 190 ? 31.826 12.667 -17.350 1.00 43.97 190 GLN A C 1
ATOM 1506 O O . GLN A 1 190 ? 32.610 13.135 -18.174 1.00 43.97 190 GLN A O 1
ATOM 1511 N N . GLN A 1 191 ? 31.512 13.284 -16.216 1.00 46.78 191 GLN A N 1
ATOM 1512 C CA . GLN A 1 191 ? 32.334 14.327 -15.626 1.00 46.78 191 GLN A CA 1
ATOM 1513 C C . GLN A 1 191 ? 33.591 13.653 -15.048 1.00 46.78 191 GLN A C 1
ATOM 1515 O O . GLN A 1 191 ? 33.607 13.234 -13.895 1.00 46.78 191 GLN A O 1
ATOM 1520 N N . GLN A 1 192 ? 34.645 13.524 -15.848 1.00 46.38 192 GLN A N 1
ATOM 1521 C CA . GLN A 1 192 ? 36.004 13.340 -15.337 1.00 46.38 192 GLN A CA 1
ATOM 1522 C C . GLN A 1 192 ? 36.850 14.506 -15.843 1.00 46.38 192 GLN A C 1
ATOM 1524 O O . GLN A 1 192 ? 37.344 14.485 -16.966 1.00 46.38 192 GLN A O 1
ATOM 1529 N N . SER A 1 193 ? 37.000 15.538 -15.009 1.00 41.84 193 SER A N 1
ATOM 1530 C CA . SER A 1 193 ? 38.069 16.524 -15.187 1.00 41.84 193 SER A CA 1
ATOM 1531 C C . SER A 1 193 ? 39.309 16.052 -14.416 1.00 41.84 193 SER A C 1
ATOM 1533 O O . SER A 1 193 ? 39.179 15.660 -13.253 1.00 41.84 193 SER A O 1
ATOM 1535 N N . PRO A 1 194 ? 40.506 16.073 -15.026 1.00 53.22 194 PRO A N 1
ATOM 1536 C CA . PRO A 1 194 ? 41.728 15.583 -14.400 1.00 53.22 194 PRO A CA 1
ATOM 1537 C C . PRO A 1 194 ? 42.233 16.547 -13.316 1.00 53.22 194 PRO A C 1
ATOM 1539 O O . PRO A 1 194 ? 42.278 17.761 -13.522 1.00 53.22 194 PRO A O 1
ATOM 1542 N N . ARG A 1 195 ? 42.670 15.998 -12.171 1.00 50.59 195 ARG A N 1
ATOM 1543 C CA . ARG A 1 195 ? 43.548 16.704 -11.223 1.00 50.59 195 ARG A CA 1
ATOM 1544 C C . ARG A 1 195 ? 44.823 17.090 -11.970 1.00 50.59 195 ARG A C 1
ATOM 1546 O O . ARG A 1 195 ? 45.601 16.210 -12.324 1.00 50.59 195 ARG A O 1
ATOM 1553 N N . GLN A 1 196 ? 45.047 18.382 -12.180 1.00 52.62 196 GLN A N 1
ATOM 1554 C CA . GLN A 1 196 ? 46.376 18.867 -12.529 1.00 52.62 196 GLN A CA 1
ATOM 1555 C C . GLN A 1 196 ? 47.212 18.962 -11.251 1.00 52.62 196 GLN A C 1
ATOM 1557 O O . GLN A 1 196 ? 46.881 19.700 -10.325 1.00 52.62 196 GLN A O 1
ATOM 1562 N N . SER A 1 197 ? 48.273 18.162 -11.196 1.00 51.88 197 SER A N 1
ATOM 1563 C CA . SER A 1 197 ? 49.408 18.341 -10.298 1.00 51.88 197 SER A CA 1
ATOM 1564 C C . SER A 1 197 ? 50.245 19.515 -10.806 1.00 51.88 197 SER A C 1
ATOM 1566 O O . SER A 1 197 ? 50.818 19.423 -11.891 1.00 51.88 197 SER A O 1
ATOM 1568 N N . LEU A 1 198 ? 50.308 20.599 -10.037 1.00 54.03 198 LEU A N 1
ATOM 1569 C CA . LEU A 1 198 ? 51.267 21.681 -10.249 1.00 54.03 198 LEU A CA 1
ATOM 1570 C C . LEU A 1 198 ? 52.475 21.435 -9.338 1.00 54.03 198 LEU A C 1
ATOM 1572 O O . LEU A 1 198 ? 52.352 21.480 -8.114 1.00 54.03 198 LEU A O 1
ATOM 1576 N N . THR A 1 199 ? 53.597 21.095 -9.972 1.00 57.59 199 THR A N 1
ATOM 1577 C CA . THR A 1 199 ? 54.965 21.422 -9.533 1.00 57.59 199 THR A CA 1
ATOM 1578 C C . THR A 1 199 ? 55.196 22.922 -9.544 1.00 57.59 199 THR A C 1
ATOM 1580 O O . THR A 1 199 ? 54.655 23.571 -10.469 1.00 57.59 199 THR A O 1
#